Protein AF-A0A7C5Q429-F1 (afdb_monomer_lite)

Foldseek 3Di:
DPDDPVPVVVLLVLLLLLLLLLVVVLLVLLVLLVVQLVLLVPLPLVVLLLCLLQLVLDPLSVVLLVVLVVQQVPPDPDDDPVVLSSDRVSVLVSSVVSLVR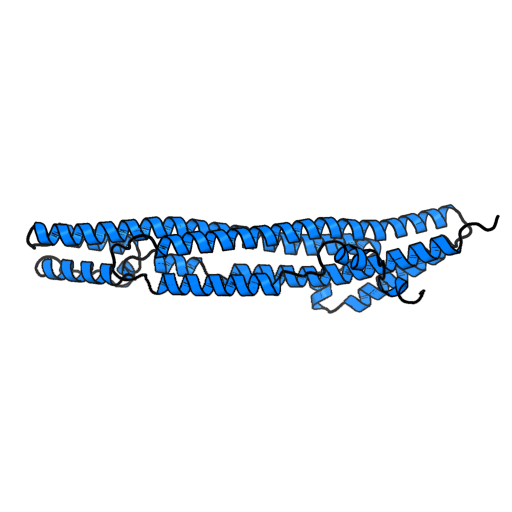GNDDPVVSVVSVVLNVQQNVLSVVLSVLSVVLVVLSVVLSVLSVVLNVVSQVLVCLSLVLLPDHDTPVRCVVVVVSVVSVVSSVVLSVCLSCQCPDPDPVSNVVSVVSSVSSVVSSVVSLVSLVSLVVSLVSVVVSLVSVVVSLVVSVPPPRSDPDDRPSSVVSVVSSVVSVVCSVVSRDDVCSDDVNVVCSNRPPPPVVVVVPD

Secondary structure (DSSP, 8-state):
----HHHHHHHHHHHHHHHHHHHHHHHHHHHHHHHHHHHHHTT-HHHHHHHHH-GGGSHHHHHHHHHHHHHTTTT---PPPHHHHSSHHHHHHHHHHHHHH--S-HHHHHHHHHHHHHHHHHHHHHHHHHHHHHHHHHHHHHHHHHHHHHHHHHHHHHHGGGT--S-HHHHHHTTTHHHHHHHHHHHHHHHHHHHT-SSHHHHHHHHHHHHHHHHHHHHHHHHHHHHHHHHHHHHHHHHHHHHHHHHHHHS--SSSS--HHHHHHHHHHHHHHHHHHHHH--GGGSHHHHHHHHH---GGGGGGG-

Sequence (306 aa):
MAKNENGSEEELVLTVRSYRRGIDLLRLLYEKALSLEYHFASLQLDHRIEQLSNPMNFEDFRKSVSQLESLNKSSVKVKMPELLLENPQSSVFYVMNLAMNAKGAPEQRQQILDSVACLLNYIMNMQSDLDDLYYENKLLYLRTTDLRQRCEKLFADYTAAVDYDKPLSECRASDDWDELDAYISRKAEEIGAGMDAPKAAVREAAYRKLINFAFSVNRLVDYLDFYDEVLNSGRHMYRECELILQHLTKVKTCSASTPEELRRLQYEISEAIERFDRAYETVELKGSRLKDILYGFDSDMVKDKE

pLDDT: mean 83.46, std 13.48, range [33.97, 97.75]

Structure (mmCIF, N/CA/C/O backbone):
data_AF-A0A7C5Q429-F1
#
_entry.id   AF-A0A7C5Q429-F1
#
loop_
_atom_site.group_PDB
_atom_site.id
_atom_site.type_symbol
_atom_site.label_atom_id
_atom_site.label_alt_id
_atom_site.label_comp_id
_atom_site.label_asym_id
_atom_site.label_entity_id
_atom_site.label_seq_id
_atom_site.pdbx_PDB_ins_code
_atom_site.Cartn_x
_atom_site.Cartn_y
_atom_site.Cartn_z
_atom_site.occupancy
_atom_site.B_iso_or_equiv
_atom_site.auth_seq_id
_atom_site.auth_comp_id
_atom_site.auth_asym_id
_atom_site.auth_atom_id
_atom_site.pdbx_PDB_model_num
ATOM 1 N N . MET A 1 1 ? 39.607 13.585 -39.428 1.00 38.62 1 MET A N 1
ATOM 2 C CA . MET A 1 1 ? 38.415 13.689 -38.562 1.00 38.62 1 MET A CA 1
ATOM 3 C C . MET A 1 1 ? 38.035 12.278 -38.139 1.00 38.62 1 MET A C 1
ATOM 5 O O . MET A 1 1 ? 37.216 11.663 -38.796 1.00 38.62 1 MET A O 1
ATOM 9 N N . ALA A 1 2 ? 38.689 11.750 -37.106 1.00 37.06 2 ALA A N 1
ATOM 10 C CA . ALA A 1 2 ? 38.246 10.549 -36.405 1.00 37.06 2 ALA A CA 1
ATOM 11 C C . ALA A 1 2 ? 37.527 11.068 -35.155 1.00 37.06 2 ALA A C 1
ATOM 13 O O . ALA A 1 2 ? 38.174 11.617 -34.264 1.00 37.06 2 ALA A O 1
ATOM 14 N N . LYS A 1 3 ? 36.194 11.088 -35.174 1.00 38.22 3 LYS A N 1
ATOM 15 C CA . LYS A 1 3 ? 35.363 11.619 -34.089 1.00 38.22 3 LYS A CA 1
ATOM 16 C C . LYS A 1 3 ? 34.379 10.528 -33.674 1.00 38.22 3 LYS A C 1
ATOM 18 O O . LYS A 1 3 ? 33.576 10.116 -34.498 1.00 38.22 3 LYS A O 1
ATOM 23 N N . ASN A 1 4 ? 34.412 10.183 -32.390 1.00 44.81 4 ASN A N 1
ATOM 24 C CA . ASN A 1 4 ? 33.269 9.718 -31.598 1.00 44.81 4 ASN A CA 1
ATOM 25 C C . ASN A 1 4 ? 32.633 8.340 -31.871 1.00 44.81 4 ASN A C 1
ATOM 27 O O . ASN A 1 4 ? 31.544 8.127 -31.358 1.00 44.81 4 ASN A O 1
ATOM 31 N N . GLU A 1 5 ? 33.266 7.388 -32.560 1.00 46.94 5 GLU A N 1
ATOM 32 C CA . GLU A 1 5 ? 32.662 6.041 -32.703 1.00 46.94 5 GLU A CA 1
ATOM 33 C C . GLU A 1 5 ? 32.522 5.310 -31.346 1.00 46.94 5 GLU A C 1
ATOM 35 O O . GLU A 1 5 ? 31.455 4.788 -31.043 1.00 46.94 5 GLU A O 1
ATOM 40 N N . ASN A 1 6 ? 33.517 5.405 -30.451 1.00 54.88 6 ASN A N 1
ATOM 41 C CA . ASN A 1 6 ? 33.441 4.771 -29.120 1.00 54.88 6 ASN A CA 1
ATOM 42 C C . ASN A 1 6 ? 32.384 5.375 -28.177 1.00 54.88 6 ASN A C 1
ATOM 44 O O . ASN A 1 6 ? 31.921 4.691 -27.273 1.00 54.88 6 ASN A O 1
ATOM 48 N N . GLY A 1 7 ? 32.030 6.654 -28.341 1.00 64.00 7 GLY A N 1
ATOM 49 C CA . GLY A 1 7 ? 31.158 7.348 -27.384 1.00 64.00 7 GLY A CA 1
ATOM 50 C C . GLY A 1 7 ? 29.676 7.020 -27.567 1.00 64.00 7 GLY A C 1
ATOM 51 O O . GLY A 1 7 ? 28.942 6.927 -26.590 1.00 64.00 7 GLY A O 1
ATOM 52 N N . SER A 1 8 ? 29.236 6.827 -28.813 1.00 73.81 8 SER A N 1
ATOM 53 C CA . SER A 1 8 ? 27.840 6.505 -29.134 1.00 73.81 8 SER A CA 1
ATOM 54 C C . SER A 1 8 ? 27.465 5.066 -28.798 1.00 73.81 8 SER A C 1
ATOM 56 O O . SER A 1 8 ? 26.346 4.814 -28.357 1.00 73.81 8 SER A O 1
ATOM 58 N N . GLU A 1 9 ? 28.390 4.126 -28.996 1.00 81.81 9 GLU A N 1
ATOM 59 C CA . GLU A 1 9 ? 28.171 2.718 -28.659 1.00 81.81 9 GLU A CA 1
ATOM 60 C C . GLU A 1 9 ? 28.099 2.523 -27.137 1.00 81.81 9 GLU A C 1
ATOM 62 O O . GLU A 1 9 ? 27.183 1.872 -26.634 1.00 81.81 9 GLU A O 1
ATOM 67 N N . GLU A 1 10 ? 29.001 3.165 -26.388 1.00 86.12 10 GLU A N 1
ATOM 68 C CA . GLU A 1 10 ? 28.988 3.156 -24.922 1.00 86.12 10 GLU A CA 1
ATOM 69 C C . GLU A 1 10 ? 27.690 3.764 -24.356 1.00 86.12 10 GLU A C 1
ATOM 71 O O . GLU A 1 10 ? 27.060 3.177 -23.474 1.00 86.12 10 GLU A O 1
ATOM 76 N N . GLU A 1 11 ? 27.232 4.892 -24.910 1.00 87.56 11 GLU A N 1
ATOM 77 C CA . GLU A 1 11 ? 25.977 5.545 -24.514 1.00 87.56 11 GLU A CA 1
ATOM 78 C C . GLU A 1 11 ? 24.750 4.648 -24.757 1.00 87.56 11 GLU A C 1
ATOM 80 O O . GLU A 1 11 ? 23.868 4.547 -23.894 1.00 87.56 11 GLU A O 1
ATOM 85 N N . LEU A 1 12 ? 24.705 3.953 -25.900 1.00 90.19 12 LEU A N 1
ATOM 86 C CA . LEU A 1 12 ? 23.645 2.995 -26.214 1.00 90.19 12 LEU A CA 1
ATOM 87 C C . LEU A 1 12 ? 23.627 1.842 -25.206 1.00 90.19 12 LEU A C 1
ATOM 89 O O . LEU A 1 12 ? 22.578 1.539 -24.635 1.00 90.19 12 LEU A O 1
ATOM 93 N N . VAL A 1 13 ? 24.783 1.223 -24.952 1.00 90.75 13 VAL A N 1
ATOM 94 C CA . VAL A 1 13 ? 24.904 0.088 -24.025 1.00 90.75 13 VAL A CA 1
ATOM 95 C C . VAL A 1 13 ? 24.460 0.476 -22.614 1.00 90.75 13 VAL A C 1
ATOM 97 O O . VAL A 1 13 ? 23.676 -0.252 -21.995 1.00 90.75 13 VAL A O 1
ATOM 100 N N . LEU A 1 14 ? 24.916 1.626 -22.108 1.00 89.81 14 LEU A N 1
ATOM 101 C CA . LEU A 1 14 ? 24.545 2.113 -20.778 1.00 89.81 14 LEU A CA 1
ATOM 102 C C . LEU A 1 14 ? 23.047 2.417 -20.682 1.00 89.81 14 LEU A C 1
ATOM 104 O O . LEU A 1 14 ? 22.394 2.005 -19.720 1.00 89.81 14 LEU A O 1
ATOM 108 N N . THR A 1 15 ? 22.474 3.071 -21.693 1.00 90.94 15 THR A N 1
ATOM 109 C CA . THR A 1 15 ? 21.047 3.421 -21.702 1.00 90.94 15 THR A CA 1
ATOM 110 C C . THR A 1 15 ? 20.159 2.178 -21.778 1.00 90.94 15 THR A C 1
ATOM 112 O O . THR A 1 15 ? 19.182 2.073 -21.040 1.00 90.94 15 THR A O 1
ATOM 115 N N . VAL A 1 16 ? 20.505 1.195 -22.615 1.00 93.00 16 VAL A N 1
ATOM 116 C CA . VAL A 1 16 ? 19.754 -0.070 -22.722 1.00 93.00 16 VAL A CA 1
ATOM 117 C C . VAL A 1 16 ? 19.843 -0.872 -21.423 1.00 93.00 16 VAL A C 1
ATOM 119 O O . VAL A 1 16 ? 18.841 -1.424 -20.967 1.00 93.00 16 VAL A O 1
ATOM 122 N N . ARG A 1 17 ? 21.018 -0.908 -20.782 1.00 91.88 17 ARG A N 1
ATOM 123 C CA . ARG A 1 17 ? 21.186 -1.538 -19.464 1.00 91.88 17 ARG A CA 1
ATOM 124 C C . ARG A 1 17 ? 20.296 -0.870 -18.414 1.00 91.88 17 ARG A C 1
ATOM 126 O O . ARG A 1 17 ? 19.583 -1.568 -17.698 1.00 91.88 17 ARG A O 1
ATOM 133 N N . SER A 1 18 ? 20.313 0.459 -18.364 1.00 90.44 18 SER A N 1
ATOM 134 C CA . SER A 1 18 ? 19.479 1.276 -17.473 1.00 90.44 18 SER A CA 1
ATOM 135 C C . SER A 1 18 ? 17.989 0.991 -17.685 1.00 90.44 18 SER A C 1
ATOM 137 O O . SER A 1 18 ? 17.238 0.789 -16.733 1.00 90.44 18 SER A O 1
ATOM 139 N N . TYR A 1 19 ? 17.576 0.889 -18.950 1.00 93.25 19 TYR A N 1
ATOM 140 C CA . TYR A 1 19 ? 16.202 0.585 -19.331 1.00 93.25 19 TYR A CA 1
ATOM 141 C C . TYR A 1 19 ? 15.752 -0.804 -18.845 1.00 93.25 19 TYR A C 1
ATOM 143 O O . TYR A 1 19 ? 14.693 -0.944 -18.235 1.00 93.25 19 TYR A O 1
ATOM 151 N N . ARG A 1 20 ? 16.579 -1.841 -19.041 1.00 94.56 20 ARG A N 1
ATOM 152 C CA . ARG A 1 20 ? 16.305 -3.199 -18.530 1.00 94.56 20 ARG A CA 1
ATOM 153 C C . ARG A 1 20 ? 16.175 -3.230 -17.012 1.00 94.56 20 ARG A C 1
ATOM 155 O O . ARG A 1 20 ? 15.227 -3.802 -16.485 1.00 94.56 20 ARG A O 1
ATOM 162 N N . ARG A 1 21 ? 17.089 -2.555 -16.310 1.00 91.75 21 ARG A N 1
ATOM 163 C CA . ARG A 1 21 ? 17.018 -2.420 -14.849 1.00 91.75 21 ARG A CA 1
ATOM 164 C C . ARG A 1 21 ? 15.746 -1.716 -14.396 1.00 91.75 21 ARG A C 1
ATOM 166 O O . ARG A 1 21 ? 15.193 -2.081 -13.364 1.00 91.75 21 ARG A O 1
ATOM 173 N N . GLY A 1 22 ? 15.250 -0.752 -15.167 1.00 92.81 22 GLY A N 1
ATOM 174 C CA . GLY A 1 22 ? 13.966 -0.126 -14.884 1.00 92.81 22 GLY A CA 1
ATOM 175 C C . GLY A 1 22 ? 12.779 -1.086 -15.006 1.00 92.81 22 GLY A C 1
ATOM 176 O O . GLY A 1 22 ? 11.882 -1.023 -14.170 1.00 92.81 22 GLY A O 1
ATOM 177 N N . ILE A 1 23 ? 12.794 -2.022 -15.962 1.00 94.75 23 ILE A N 1
ATOM 178 C CA . ILE A 1 23 ? 11.784 -3.092 -16.054 1.00 94.75 23 ILE A CA 1
ATOM 179 C C . ILE A 1 23 ? 11.846 -4.023 -14.835 1.00 94.75 23 ILE A C 1
ATOM 181 O O . ILE A 1 23 ? 10.807 -4.285 -14.225 1.00 94.75 23 ILE A O 1
ATOM 185 N N . ASP A 1 24 ? 13.045 -4.462 -14.432 1.00 91.75 24 ASP A N 1
ATOM 186 C CA . ASP A 1 24 ? 13.232 -5.269 -13.214 1.00 91.75 24 ASP A CA 1
ATOM 187 C C . ASP A 1 24 ? 12.654 -4.549 -11.985 1.00 91.75 24 ASP A C 1
ATOM 189 O O . ASP A 1 24 ? 11.984 -5.146 -11.135 1.00 91.75 24 ASP A O 1
ATOM 193 N N . LEU A 1 25 ? 12.889 -3.238 -11.906 1.00 92.06 25 LEU A N 1
ATOM 194 C CA . LEU A 1 25 ? 12.415 -2.409 -10.813 1.00 92.06 25 LEU A CA 1
ATOM 195 C C . LEU A 1 25 ? 10.895 -2.255 -10.819 1.00 92.06 25 LEU A C 1
ATOM 197 O O . LEU A 1 25 ? 10.272 -2.378 -9.769 1.00 92.06 25 LEU A O 1
ATOM 201 N N . LEU A 1 26 ? 10.289 -2.031 -11.986 1.00 94.38 26 LEU A N 1
ATOM 202 C CA . LEU A 1 26 ? 8.835 -1.981 -12.143 1.00 94.38 26 LEU A CA 1
ATOM 203 C C . LEU A 1 26 ? 8.178 -3.289 -11.704 1.00 94.38 26 LEU A C 1
ATOM 205 O O . LEU A 1 26 ? 7.195 -3.255 -10.965 1.00 94.38 26 LEU A O 1
ATOM 209 N N . ARG A 1 27 ? 8.758 -4.434 -12.082 1.00 93.88 27 ARG A N 1
ATOM 210 C CA . ARG A 1 27 ? 8.304 -5.753 -11.627 1.00 93.88 27 ARG A CA 1
ATOM 211 C C . ARG A 1 27 ? 8.331 -5.851 -10.101 1.00 93.88 27 ARG A C 1
ATOM 213 O O . ARG A 1 27 ? 7.326 -6.215 -9.496 1.00 93.88 27 ARG A O 1
ATOM 220 N N . LEU A 1 28 ? 9.452 -5.492 -9.472 1.00 91.94 28 LEU A N 1
ATOM 221 C CA . LEU A 1 28 ? 9.585 -5.510 -8.013 1.00 91.94 28 LEU A CA 1
ATOM 222 C C . LEU A 1 28 ? 8.569 -4.580 -7.334 1.00 91.94 28 LEU A C 1
ATOM 224 O O . LEU A 1 28 ? 7.883 -4.988 -6.398 1.00 91.94 28 LEU A O 1
ATOM 228 N N . LEU A 1 29 ? 8.470 -3.336 -7.803 1.00 93.19 29 LEU A N 1
ATOM 229 C CA . LEU A 1 29 ? 7.576 -2.316 -7.257 1.00 93.19 29 LEU A CA 1
ATOM 230 C C . LEU A 1 29 ? 6.110 -2.728 -7.353 1.00 93.19 29 LEU A C 1
ATOM 232 O O . LEU A 1 29 ? 5.335 -2.440 -6.442 1.00 93.19 29 LEU A O 1
ATOM 236 N N . TYR A 1 30 ? 5.738 -3.428 -8.419 1.00 95.25 30 TYR A N 1
ATOM 237 C CA . TYR A 1 30 ? 4.390 -3.941 -8.590 1.00 95.25 30 TYR A CA 1
ATOM 238 C C . TYR A 1 30 ? 4.041 -5.025 -7.566 1.00 95.25 30 TYR A C 1
ATOM 240 O O . TYR A 1 30 ? 2.984 -4.953 -6.939 1.00 95.25 30 TYR A O 1
ATOM 248 N N . GLU A 1 31 ? 4.947 -5.976 -7.307 1.00 93.62 31 GLU A N 1
ATOM 249 C CA . GLU A 1 31 ? 4.750 -6.966 -6.235 1.00 93.62 31 GLU A CA 1
ATOM 250 C C . GLU A 1 31 ? 4.648 -6.295 -4.860 1.00 93.62 31 GLU A C 1
ATOM 252 O O . GLU A 1 31 ? 3.817 -6.673 -4.031 1.00 93.62 31 GLU A O 1
ATOM 257 N N . LYS A 1 32 ? 5.468 -5.265 -4.612 1.00 92.88 32 LYS A N 1
ATOM 258 C CA . LYS A 1 32 ? 5.394 -4.491 -3.367 1.00 92.88 32 LYS A CA 1
ATOM 259 C C . LYS A 1 32 ? 4.065 -3.752 -3.242 1.00 92.88 32 LYS A C 1
ATOM 261 O O . LYS A 1 32 ? 3.474 -3.789 -2.167 1.00 92.88 32 LYS A O 1
ATOM 266 N N . ALA A 1 33 ? 3.568 -3.143 -4.319 1.00 93.94 33 ALA A N 1
ATOM 267 C CA . ALA A 1 33 ? 2.270 -2.472 -4.332 1.00 93.94 33 ALA A CA 1
ATOM 268 C C . ALA A 1 33 ? 1.116 -3.451 -4.043 1.00 93.94 33 ALA A C 1
ATOM 270 O O . ALA A 1 33 ? 0.269 -3.156 -3.203 1.00 93.94 33 ALA A O 1
ATOM 271 N N . LEU A 1 34 ? 1.125 -4.641 -4.657 1.00 93.62 34 LEU A N 1
ATOM 272 C CA . LEU A 1 34 ? 0.147 -5.703 -4.382 1.00 93.62 34 LEU A CA 1
ATOM 273 C C . LEU A 1 34 ? 0.185 -6.163 -2.918 1.00 93.62 34 LEU A C 1
ATOM 275 O O . LEU A 1 34 ? -0.853 -6.291 -2.269 1.00 93.62 34 LEU A O 1
ATOM 279 N N . SER A 1 35 ? 1.385 -6.393 -2.386 1.00 92.25 35 SER A N 1
ATOM 280 C CA . SER A 1 35 ? 1.563 -6.814 -0.996 1.00 92.25 35 SER A CA 1
ATOM 281 C C . SER A 1 35 ? 1.120 -5.727 -0.010 1.00 92.25 35 SER A C 1
ATOM 283 O O . SER A 1 35 ? 0.475 -6.046 0.986 1.00 92.25 35 SER A O 1
ATOM 285 N N . LEU A 1 36 ? 1.403 -4.450 -0.295 1.00 92.44 36 LEU A N 1
ATOM 286 C CA . LEU A 1 36 ? 0.921 -3.313 0.497 1.00 92.44 36 LEU A CA 1
ATOM 287 C C . LEU A 1 36 ? -0.607 -3.224 0.491 1.00 92.44 36 LEU A C 1
ATOM 289 O O . LEU A 1 36 ? -1.209 -3.016 1.541 1.00 92.44 36 LEU A O 1
ATOM 293 N N . GLU A 1 37 ? -1.244 -3.395 -0.668 1.00 91.62 37 GLU A N 1
ATOM 294 C CA . GLU A 1 37 ? -2.706 -3.403 -0.780 1.00 91.62 37 GLU A CA 1
ATOM 295 C C . GLU A 1 37 ? -3.318 -4.490 0.120 1.00 91.62 37 GLU A C 1
ATOM 297 O O . GLU A 1 37 ? -4.205 -4.202 0.927 1.00 91.62 37 GLU A O 1
ATOM 302 N N . TYR A 1 38 ? -2.775 -5.712 0.067 1.00 91.06 38 TYR A N 1
ATOM 303 C CA . TYR A 1 38 ? -3.199 -6.806 0.945 1.00 91.06 38 TYR A CA 1
ATOM 304 C C . TYR A 1 38 ? -2.946 -6.505 2.429 1.00 91.06 38 TYR A C 1
ATOM 306 O O . TYR A 1 38 ? -3.802 -6.776 3.272 1.00 91.06 38 TYR A O 1
ATOM 314 N N . HIS A 1 39 ? -1.793 -5.914 2.756 1.00 90.81 39 HIS A N 1
ATOM 315 C CA . HIS A 1 39 ? -1.414 -5.560 4.124 1.00 90.81 39 HIS A CA 1
ATOM 316 C C . HIS A 1 39 ? -2.467 -4.677 4.796 1.00 90.81 39 HIS A C 1
ATOM 318 O O . HIS A 1 39 ? -2.984 -5.041 5.851 1.00 90.81 39 HIS A O 1
ATOM 324 N N . PHE A 1 40 ? -2.848 -3.567 4.161 1.00 88.88 40 PHE A N 1
ATOM 325 C CA . PHE A 1 40 ? -3.830 -2.642 4.737 1.00 88.88 40 PHE A CA 1
ATOM 326 C C . PHE A 1 40 ? -5.269 -3.166 4.678 1.00 88.88 40 PHE A C 1
ATOM 328 O O . PHE A 1 40 ? -6.062 -2.885 5.578 1.00 88.88 40 PHE A O 1
ATOM 335 N N . ALA A 1 41 ? -5.604 -3.989 3.680 1.00 87.44 41 ALA A N 1
ATOM 336 C CA . ALA A 1 41 ? -6.891 -4.683 3.647 1.00 87.44 41 ALA A CA 1
ATOM 337 C C . ALA A 1 41 ? -7.043 -5.692 4.804 1.00 87.44 41 ALA A C 1
ATOM 339 O O . ALA A 1 41 ? -8.146 -5.914 5.301 1.00 87.44 41 ALA A O 1
ATOM 340 N N . SER A 1 42 ? -5.938 -6.298 5.252 1.00 85.25 42 SER A N 1
ATOM 341 C CA . SER A 1 42 ? -5.946 -7.355 6.270 1.00 85.25 42 SER A CA 1
ATOM 342 C C . SER A 1 42 ? -6.086 -6.868 7.716 1.00 85.25 42 SER A C 1
ATOM 344 O O . SER A 1 42 ? -6.344 -7.684 8.595 1.00 85.25 42 SER A O 1
ATOM 346 N N . LEU A 1 43 ? -5.964 -5.561 7.976 1.00 80.12 43 LEU A N 1
ATOM 347 C CA . LEU A 1 43 ? -5.997 -4.997 9.332 1.00 80.12 43 LEU A CA 1
ATOM 348 C C . LEU A 1 43 ? -7.355 -5.140 10.051 1.00 80.12 43 LEU A C 1
ATOM 350 O O . LEU A 1 43 ? -7.414 -4.908 11.252 1.00 80.12 43 LEU A O 1
ATOM 354 N N . GLN A 1 44 ? -8.432 -5.531 9.351 1.00 73.62 44 GLN A N 1
ATOM 355 C CA . GLN A 1 44 ? -9.758 -5.868 9.915 1.00 73.62 44 GLN A CA 1
ATOM 356 C C . GLN A 1 44 ? -10.289 -4.894 10.993 1.00 73.62 44 GLN A C 1
ATOM 358 O O . GLN A 1 44 ? -11.022 -5.300 11.900 1.00 73.62 44 GLN A O 1
ATOM 363 N N . LEU A 1 45 ? -9.957 -3.600 10.888 1.00 80.81 45 LEU A N 1
ATOM 364 C CA . LEU A 1 45 ? -10.319 -2.609 11.904 1.00 80.81 45 LEU A CA 1
ATOM 365 C C . LEU A 1 45 ? -11.837 -2.510 12.097 1.00 80.81 45 LEU A C 1
ATOM 367 O O . LEU A 1 45 ? -12.275 -2.443 13.237 1.00 80.81 45 LEU A O 1
ATOM 371 N N . ASP A 1 46 ? -12.640 -2.621 11.031 1.00 77.56 46 ASP A N 1
ATOM 372 C CA . ASP A 1 46 ? -14.114 -2.601 11.099 1.00 77.56 46 ASP A CA 1
ATOM 373 C C . ASP A 1 46 ? -14.667 -3.510 12.213 1.00 77.56 46 ASP A C 1
ATOM 375 O O . ASP A 1 46 ? -15.414 -3.077 13.091 1.00 77.56 46 ASP A O 1
ATOM 379 N N . HIS A 1 47 ? -14.252 -4.780 12.211 1.00 80.62 47 HIS A N 1
ATOM 380 C CA . HIS A 1 47 ? -14.757 -5.775 13.154 1.00 80.62 47 HIS A CA 1
ATOM 381 C C . HIS A 1 47 ? -14.274 -5.512 14.587 1.00 80.62 47 HIS A C 1
ATOM 383 O O . HIS A 1 47 ? -15.005 -5.729 15.555 1.00 80.62 47 HIS A O 1
ATOM 389 N N . ARG A 1 48 ? -13.037 -5.027 14.737 1.00 79.25 48 ARG A N 1
ATOM 390 C CA . ARG A 1 48 ? -12.456 -4.693 16.044 1.00 79.25 48 ARG A CA 1
ATOM 391 C C . ARG A 1 48 ? -13.150 -3.495 16.676 1.00 79.25 48 ARG A C 1
ATOM 393 O O . ARG A 1 48 ? -13.428 -3.514 17.873 1.00 79.25 48 ARG A O 1
ATOM 400 N N . ILE A 1 49 ? -13.468 -2.489 15.874 1.00 81.69 49 ILE A N 1
ATOM 401 C CA . ILE A 1 49 ? -14.160 -1.283 16.324 1.00 81.69 49 ILE A CA 1
ATOM 402 C C . ILE A 1 49 ? -15.583 -1.617 16.741 1.00 81.69 49 ILE A C 1
ATOM 404 O O . ILE A 1 49 ? -16.017 -1.176 17.802 1.00 81.69 49 ILE A O 1
ATOM 408 N N . GLU A 1 50 ? -16.281 -2.465 15.986 1.00 79.31 50 GLU A N 1
ATOM 409 C CA . GLU A 1 50 ? -17.608 -2.951 16.367 1.00 79.31 50 GLU A CA 1
ATOM 410 C C . GLU A 1 50 ? -17.585 -3.663 17.732 1.00 79.31 50 GLU A C 1
ATOM 412 O O . GLU A 1 50 ? -18.404 -3.366 18.607 1.00 79.31 50 GLU A O 1
ATOM 417 N N . GLN A 1 51 ? -16.598 -4.540 17.964 1.00 81.75 51 GLN A N 1
ATOM 418 C CA . GLN A 1 51 ? -16.416 -5.205 19.258 1.00 81.75 51 GLN A CA 1
ATOM 419 C C . GLN A 1 51 ? -16.128 -4.205 20.387 1.00 81.75 51 GLN A C 1
ATOM 421 O O . GLN A 1 51 ? -16.708 -4.301 21.467 1.00 81.75 51 GLN A O 1
ATOM 426 N N . LEU A 1 52 ? -15.257 -3.228 20.157 1.00 83.50 52 LEU A N 1
ATOM 427 C CA . LEU A 1 52 ? -14.880 -2.244 21.174 1.00 83.50 52 LEU A CA 1
ATOM 428 C C . LEU A 1 52 ? -15.990 -1.218 21.454 1.00 83.50 52 LEU A C 1
ATOM 430 O O . LEU A 1 52 ? -16.086 -0.705 22.567 1.00 83.50 52 LEU A O 1
ATOM 434 N N . SER A 1 53 ? -16.872 -0.974 20.487 1.00 82.19 53 SER A N 1
ATOM 435 C CA . SER A 1 53 ? -17.975 -0.016 20.609 1.00 82.19 53 SER A CA 1
ATOM 436 C C . SER A 1 53 ? -19.168 -0.562 21.391 1.00 82.19 53 SER A C 1
ATOM 438 O O . SER A 1 53 ? -20.018 0.216 21.819 1.00 82.19 53 SER A O 1
ATOM 440 N N . ASN A 1 54 ? -19.271 -1.881 21.595 1.00 84.19 54 ASN A N 1
ATOM 441 C CA . ASN A 1 54 ? -20.374 -2.466 22.352 1.00 84.19 54 ASN A CA 1
ATOM 442 C C . ASN A 1 54 ? -20.080 -2.504 23.867 1.00 84.19 54 ASN A C 1
ATOM 444 O O . ASN A 1 54 ? -19.238 -3.293 24.309 1.00 84.19 54 ASN A O 1
ATOM 448 N N . PRO A 1 55 ? -20.841 -1.765 24.704 1.00 84.19 55 PRO A N 1
ATOM 449 C CA . PRO A 1 55 ? -20.694 -1.805 26.157 1.00 84.19 55 PRO A CA 1
ATOM 450 C C . PRO A 1 55 ? -20.839 -3.199 26.770 1.00 84.19 55 PRO A C 1
ATOM 452 O O . PRO A 1 55 ? -20.216 -3.492 27.787 1.00 84.19 55 PRO A O 1
ATOM 455 N N . MET A 1 56 ? -21.612 -4.095 26.153 1.00 83.19 56 MET A N 1
ATOM 456 C CA . MET A 1 56 ? -21.809 -5.458 26.652 1.00 83.19 56 MET A CA 1
ATOM 457 C C . MET A 1 56 ? -20.545 -6.321 26.594 1.00 83.19 56 MET A C 1
ATOM 459 O O . MET A 1 56 ? -20.485 -7.331 27.300 1.00 83.19 56 MET A O 1
ATOM 463 N N . ASN A 1 57 ? -19.514 -5.917 25.847 1.00 83.06 57 ASN A N 1
ATOM 464 C CA . ASN A 1 57 ? -18.220 -6.601 25.837 1.00 83.06 57 ASN A CA 1
ATOM 465 C C . ASN A 1 57 ? -17.385 -6.297 27.094 1.00 83.06 57 ASN A C 1
ATOM 467 O O . ASN A 1 57 ? -16.509 -7.078 27.464 1.00 83.06 57 ASN A O 1
ATOM 471 N N . PHE A 1 58 ? -17.758 -5.273 27.865 1.00 82.38 58 PHE A N 1
ATOM 472 C CA . PHE A 1 58 ? -17.083 -4.883 29.097 1.00 82.38 58 PHE A CA 1
ATOM 473 C C . PHE A 1 58 ? -17.662 -5.629 30.304 1.00 82.38 58 PHE A C 1
ATOM 475 O O . PHE A 1 58 ? -18.856 -5.548 30.603 1.00 82.38 58 PHE A O 1
ATOM 482 N N . GLU A 1 59 ? -16.808 -6.334 31.051 1.00 84.19 59 GLU A N 1
ATOM 483 C CA . GLU A 1 59 ? -17.236 -7.126 32.212 1.00 84.19 59 GLU A CA 1
ATOM 484 C C . GLU A 1 59 ? -17.921 -6.270 33.286 1.00 84.19 59 GLU A C 1
ATOM 486 O O . GLU A 1 59 ? -18.974 -6.644 33.805 1.00 84.19 59 GLU A O 1
ATOM 491 N N . ASP A 1 60 ? -17.364 -5.097 33.579 1.00 82.62 60 ASP A N 1
ATOM 492 C CA . ASP A 1 60 ? -17.919 -4.187 34.582 1.00 82.62 60 ASP A CA 1
ATOM 493 C C . ASP A 1 60 ? -19.269 -3.601 34.146 1.00 82.62 60 ASP A C 1
ATOM 495 O O . ASP A 1 60 ? -20.161 -3.423 34.976 1.00 82.62 60 ASP A O 1
ATOM 499 N N . PHE A 1 61 ? -19.487 -3.418 32.840 1.00 84.69 61 PHE A N 1
ATOM 500 C CA . PHE A 1 61 ? -20.795 -3.029 32.317 1.00 84.69 61 PHE A CA 1
ATOM 501 C C . PHE A 1 61 ? -21.824 -4.152 32.515 1.00 84.69 61 PHE A C 1
ATOM 503 O O . PHE A 1 61 ? -22.904 -3.906 33.054 1.00 84.69 61 PHE A O 1
ATOM 510 N N . ARG A 1 62 ? -21.475 -5.408 32.188 1.00 86.06 62 ARG A N 1
ATOM 511 C CA . ARG A 1 62 ? -22.345 -6.581 32.424 1.00 86.06 62 ARG A CA 1
ATOM 512 C C . ARG A 1 62 ? -22.699 -6.762 33.903 1.00 86.06 62 ARG A C 1
ATOM 514 O O . ARG A 1 62 ? -23.841 -7.104 34.230 1.00 86.06 62 ARG A O 1
ATOM 521 N N . LYS A 1 63 ? -21.747 -6.507 34.809 1.00 87.38 63 LYS A N 1
ATOM 522 C CA . LYS A 1 63 ? -21.990 -6.509 36.262 1.00 87.38 63 LYS A CA 1
ATOM 523 C C . LYS A 1 63 ? -23.005 -5.436 36.656 1.00 87.38 63 LYS A C 1
ATOM 525 O O . LYS A 1 63 ? -23.958 -5.758 37.366 1.00 87.38 63 LYS A O 1
ATOM 530 N N . SER A 1 64 ? -22.853 -4.209 36.158 1.00 85.00 64 SER A N 1
ATOM 531 C CA . SER A 1 64 ? -23.798 -3.111 36.409 1.00 85.00 64 SER A CA 1
ATOM 532 C C . SER A 1 64 ? -25.205 -3.421 35.889 1.00 85.00 64 SER A C 1
ATOM 534 O O . SER A 1 64 ? -26.180 -3.208 36.612 1.00 85.00 64 SER A O 1
ATOM 536 N N . VAL A 1 65 ? -25.330 -4.019 34.697 1.00 85.56 65 VAL A N 1
ATOM 537 C CA . VAL A 1 65 ? -26.625 -4.490 34.164 1.00 85.56 65 VAL A CA 1
ATOM 538 C C . VAL A 1 65 ? -27.254 -5.520 35.106 1.00 85.56 65 VAL A C 1
ATOM 540 O O . VAL A 1 65 ? -28.395 -5.351 35.534 1.00 85.56 65 VAL A O 1
ATOM 543 N N . SER A 1 66 ? -26.490 -6.538 35.511 1.00 86.50 66 SER A N 1
ATOM 544 C CA . SER A 1 66 ? -26.966 -7.614 36.395 1.00 86.50 66 SER A CA 1
ATOM 545 C C . SER A 1 66 ? -27.424 -7.090 37.763 1.00 86.50 66 SER A C 1
ATOM 547 O O . SER A 1 66 ? -28.426 -7.548 38.323 1.00 86.50 66 SER A O 1
ATOM 549 N N . GLN A 1 67 ? -26.713 -6.100 38.311 1.00 86.56 67 GLN A N 1
ATOM 550 C CA . GLN A 1 67 ? -27.101 -5.432 39.553 1.00 86.56 67 GLN A CA 1
ATOM 551 C C . GLN A 1 67 ? -28.424 -4.675 39.389 1.00 86.56 67 GLN A C 1
ATOM 553 O O . GLN A 1 67 ? -29.319 -4.841 40.221 1.00 86.56 67 GLN A O 1
ATOM 558 N N . LEU A 1 68 ? -28.598 -3.914 38.304 1.00 84.88 68 LEU A N 1
ATOM 559 C CA . LEU A 1 68 ? -29.846 -3.197 38.031 1.00 84.88 68 LEU A CA 1
ATOM 560 C C . LEU A 1 68 ? -31.028 -4.143 37.794 1.00 84.88 68 LEU A C 1
ATOM 562 O O . LEU A 1 68 ? -32.109 -3.906 38.335 1.00 84.88 68 LEU A O 1
ATOM 566 N N . GLU A 1 69 ? -30.833 -5.238 37.057 1.00 84.25 69 GLU A N 1
ATOM 567 C CA . GLU A 1 69 ? -31.846 -6.287 36.889 1.00 84.25 69 GLU A CA 1
ATOM 568 C C . GLU A 1 69 ? -32.285 -6.862 38.242 1.00 84.25 69 GLU A C 1
ATOM 570 O O . GLU A 1 69 ? -33.480 -7.046 38.495 1.00 84.25 69 GLU A O 1
ATOM 575 N N . SER A 1 70 ? -31.333 -7.089 39.156 1.00 83.56 70 SER A N 1
ATOM 576 C CA . SER A 1 70 ? -31.628 -7.615 40.491 1.00 83.56 70 SER A CA 1
ATOM 577 C C . SER A 1 70 ? -32.491 -6.666 41.336 1.00 83.56 70 SER A C 1
ATOM 579 O O . SER A 1 70 ? -33.351 -7.129 42.090 1.00 83.56 70 SER A O 1
ATOM 581 N N . LEU A 1 71 ? -32.326 -5.352 41.148 1.00 81.25 71 LEU A N 1
ATOM 582 C CA . LEU A 1 71 ? -33.124 -4.302 41.788 1.00 81.25 71 LEU A CA 1
ATOM 583 C C . LEU A 1 71 ? -34.501 -4.105 41.122 1.00 81.25 71 LEU A C 1
ATOM 585 O O . LEU A 1 71 ? -35.362 -3.420 41.678 1.00 81.25 71 LEU A O 1
ATOM 589 N N . ASN A 1 72 ? -34.728 -4.719 39.955 1.00 74.69 72 ASN A N 1
ATOM 590 C CA . ASN A 1 72 ? -35.942 -4.602 39.139 1.00 74.69 72 ASN A CA 1
ATOM 591 C C . ASN A 1 72 ? -36.822 -5.865 39.128 1.00 74.69 72 ASN A C 1
ATOM 593 O O . ASN A 1 72 ? -37.798 -5.926 38.377 1.00 74.69 72 ASN A O 1
ATOM 597 N N . LYS A 1 73 ? -36.529 -6.863 39.978 1.00 63.72 73 LYS A N 1
ATOM 598 C CA . LYS A 1 73 ? -37.176 -8.197 40.016 1.00 63.72 73 LYS A CA 1
ATOM 599 C C . LYS A 1 73 ? -38.715 -8.219 40.106 1.00 63.72 73 LYS A C 1
ATOM 601 O O . LYS A 1 73 ? -39.305 -9.284 39.967 1.00 63.72 73 LYS A O 1
ATOM 606 N N . SER A 1 74 ? -39.378 -7.082 40.330 1.00 56.72 74 SER A N 1
ATOM 607 C CA . SER A 1 74 ? -40.847 -6.972 40.369 1.00 56.72 74 SER A CA 1
ATOM 608 C C . SER A 1 74 ? -41.477 -6.187 39.204 1.00 56.72 74 SER A C 1
ATOM 610 O O . SER A 1 74 ? -42.701 -6.179 39.102 1.00 56.72 74 SER A O 1
ATOM 612 N N . SER A 1 75 ? -40.692 -5.539 38.333 1.00 54.28 75 SER A N 1
ATOM 613 C CA . SER A 1 75 ? -41.175 -4.583 37.311 1.00 54.28 75 SER A CA 1
ATOM 614 C C . SER A 1 75 ? -40.884 -4.989 35.861 1.00 54.28 75 SER A C 1
ATOM 616 O O . SER A 1 75 ? -41.661 -4.630 34.980 1.00 54.28 75 SER A O 1
ATOM 618 N N . VAL A 1 76 ? -39.827 -5.759 35.585 1.00 56.56 76 VAL A N 1
ATOM 619 C CA . VAL A 1 76 ? -39.413 -6.079 34.204 1.00 56.56 76 VAL A CA 1
ATOM 620 C C . VAL A 1 76 ? -39.756 -7.534 33.867 1.00 56.56 76 VAL A C 1
ATOM 622 O O . VAL A 1 76 ? -39.045 -8.458 34.249 1.00 56.56 76 VAL A O 1
ATOM 625 N N . LYS A 1 77 ? -40.877 -7.752 33.163 1.00 58.50 77 LYS A N 1
ATOM 626 C CA . LYS A 1 77 ? -41.301 -9.086 32.677 1.00 58.50 77 LYS A CA 1
ATOM 627 C C . LYS A 1 77 ? -40.671 -9.484 31.336 1.00 58.50 77 LYS A C 1
ATOM 629 O O . LYS A 1 77 ? -40.789 -10.638 30.940 1.00 58.50 77 LYS A O 1
ATOM 634 N N . VAL A 1 78 ? -40.021 -8.548 30.643 1.00 64.62 78 VAL A N 1
ATOM 635 C CA . VAL A 1 78 ? -39.422 -8.758 29.319 1.00 64.62 78 VAL A CA 1
ATOM 636 C C . VAL A 1 78 ? -37.915 -8.581 29.441 1.00 64.62 78 VAL A C 1
ATOM 638 O O . VAL A 1 78 ? -37.441 -7.475 29.687 1.00 64.62 78 VAL A O 1
ATOM 641 N N . LYS A 1 79 ? -37.165 -9.677 29.309 1.00 70.12 79 LYS A N 1
ATOM 642 C CA . LYS A 1 79 ? -35.709 -9.608 29.147 1.00 70.12 79 LYS A CA 1
ATOM 643 C C . LYS A 1 79 ? -35.398 -9.121 27.735 1.00 70.12 79 LYS A C 1
ATOM 645 O O . LYS A 1 79 ? -36.087 -9.521 26.796 1.00 70.12 79 LYS A O 1
ATOM 650 N N . MET A 1 80 ? -34.382 -8.275 27.594 1.00 75.81 80 MET A N 1
ATOM 651 C CA . MET A 1 80 ? -33.912 -7.864 26.275 1.00 75.81 80 MET A CA 1
ATOM 652 C C . MET A 1 80 ? -33.360 -9.107 25.549 1.00 75.81 80 MET A C 1
ATOM 654 O O . MET A 1 80 ? -32.568 -9.836 26.149 1.00 75.81 80 MET A O 1
ATOM 658 N N . PRO A 1 81 ? -33.778 -9.395 24.304 1.00 82.38 81 PRO A N 1
ATOM 659 C CA . PRO A 1 81 ? -33.149 -10.435 23.494 1.00 82.38 81 PRO A CA 1
ATOM 660 C C . PRO A 1 81 ? -31.648 -10.171 23.326 1.00 82.38 81 PRO A C 1
ATOM 662 O O . PRO A 1 81 ? -31.258 -9.016 23.155 1.00 82.38 81 PRO A O 1
ATOM 665 N N . GLU A 1 82 ? -30.827 -11.225 23.310 1.00 79.94 82 GLU A N 1
ATOM 666 C CA . GLU A 1 82 ? -29.362 -11.117 23.155 1.00 79.94 82 GLU A CA 1
ATOM 667 C C . GLU A 1 82 ? -28.967 -10.313 21.911 1.00 79.94 82 GLU A C 1
ATOM 669 O O . GLU A 1 82 ? -28.153 -9.403 22.012 1.00 79.94 82 GLU A O 1
ATOM 674 N N . LEU A 1 83 ? -29.654 -10.526 20.784 1.00 81.12 83 LEU A N 1
ATOM 675 C CA . LEU A 1 83 ? -29.424 -9.776 19.543 1.00 81.12 83 LEU A CA 1
ATOM 676 C C . LEU A 1 83 ? -29.563 -8.250 19.709 1.00 81.12 83 LEU A C 1
ATOM 678 O O . LEU A 1 83 ? -28.866 -7.480 19.059 1.00 81.12 83 LEU A O 1
ATOM 682 N N . LEU A 1 84 ? -30.470 -7.785 20.574 1.00 81.38 84 LEU A N 1
ATOM 683 C CA . LEU A 1 84 ? -30.623 -6.352 20.841 1.00 81.38 84 LEU A CA 1
ATOM 684 C C . LEU A 1 84 ? -29.597 -5.850 21.863 1.00 81.38 84 LEU A C 1
ATOM 686 O O . LEU A 1 84 ? -29.312 -4.662 21.892 1.00 81.38 84 LEU A O 1
ATOM 690 N N . LEU A 1 85 ? -29.020 -6.724 22.687 1.00 79.19 85 LEU A N 1
ATOM 691 C CA . LEU A 1 85 ? -27.906 -6.369 23.571 1.00 79.19 85 LEU A CA 1
ATOM 692 C C . LEU A 1 85 ? -26.573 -6.286 22.812 1.00 79.19 85 LEU A C 1
ATOM 694 O O . LEU A 1 85 ? -25.675 -5.562 23.236 1.00 79.19 85 LEU A O 1
ATOM 698 N N . GLU A 1 86 ? -26.453 -6.971 21.675 1.00 78.94 86 GLU A N 1
ATOM 699 C CA . GLU A 1 86 ? -25.301 -6.856 20.774 1.00 78.94 86 GLU A CA 1
ATOM 700 C C . GLU A 1 86 ? -25.212 -5.480 20.092 1.00 78.94 86 GLU A C 1
ATOM 702 O O . GLU A 1 86 ? -24.136 -5.060 19.677 1.00 78.94 86 GLU A O 1
ATOM 707 N N . ASN A 1 87 ? -26.317 -4.733 20.027 1.00 82.62 87 ASN A N 1
ATOM 708 C CA . ASN A 1 87 ? -26.322 -3.381 19.490 1.00 82.62 87 ASN A CA 1
ATOM 709 C C . ASN A 1 87 ? -25.956 -2.346 20.583 1.00 82.62 87 ASN A C 1
ATOM 711 O O . ASN A 1 87 ? -26.671 -2.251 21.588 1.00 82.62 87 ASN A O 1
ATOM 715 N N . PRO A 1 88 ? -24.916 -1.508 20.384 1.00 81.06 88 PRO A N 1
ATOM 716 C CA . PRO A 1 88 ? -24.469 -0.535 21.386 1.00 81.06 88 PRO A CA 1
ATOM 717 C C . PRO A 1 88 ? -25.566 0.430 21.855 1.00 81.06 88 PRO A C 1
ATOM 719 O O . PRO A 1 88 ? -25.724 0.675 23.047 1.00 81.06 88 PRO A O 1
ATOM 722 N N . GLN A 1 89 ? -26.378 0.956 20.934 1.00 80.94 89 GLN A N 1
ATOM 723 C CA . GLN A 1 89 ? -27.430 1.926 21.269 1.00 80.94 89 GLN A CA 1
ATOM 724 C C . GLN A 1 89 ? -28.551 1.275 22.089 1.00 80.94 89 GLN A C 1
ATOM 726 O O . GLN A 1 89 ? -29.047 1.838 23.068 1.00 80.94 89 GLN A O 1
ATOM 731 N N . SER A 1 90 ? -28.931 0.062 21.699 1.00 84.56 90 SER A N 1
ATOM 732 C CA . SER A 1 90 ? -29.976 -0.718 22.354 1.00 84.56 90 SER A CA 1
ATOM 733 C C . SER A 1 90 ? -29.558 -1.172 23.756 1.00 84.56 90 SER A C 1
ATOM 735 O O . SER A 1 90 ? -30.375 -1.108 24.678 1.00 84.56 90 SER A O 1
ATOM 737 N N . SER A 1 91 ? -28.293 -1.559 23.957 1.00 82.25 91 SER A N 1
ATOM 738 C CA . SER A 1 91 ? -27.775 -1.922 25.282 1.00 82.25 91 SER A CA 1
ATOM 739 C C . SER A 1 91 ? -27.705 -0.718 26.229 1.00 82.25 91 SER A C 1
ATOM 741 O O . SER A 1 91 ? -28.133 -0.831 27.381 1.00 82.25 91 SER A O 1
ATOM 743 N N . VAL A 1 92 ? -27.297 0.465 25.748 1.00 82.38 92 VAL A N 1
ATOM 744 C CA . VAL A 1 92 ? -27.372 1.715 26.533 1.00 82.38 92 VAL A CA 1
ATOM 745 C C . VAL A 1 92 ? -28.812 2.036 26.934 1.00 82.38 92 VAL A C 1
ATOM 747 O O . VAL A 1 92 ? -29.084 2.304 28.109 1.00 82.38 92 VAL A O 1
ATOM 750 N N . PHE A 1 93 ? -29.748 1.982 25.981 1.00 83.00 93 PHE A N 1
ATOM 751 C CA . PHE A 1 93 ? -31.161 2.256 26.243 1.00 83.00 93 PHE A CA 1
ATOM 752 C C . PHE A 1 93 ? -31.741 1.296 27.289 1.00 83.00 93 PHE A C 1
ATOM 754 O O . PHE A 1 93 ? -32.444 1.723 28.210 1.00 83.00 93 PHE A O 1
ATOM 761 N N . TYR A 1 94 ? -31.409 0.008 27.181 1.00 83.69 94 TYR A N 1
ATOM 762 C CA . TYR A 1 94 ? -31.829 -1.010 28.137 1.00 83.69 94 TYR A CA 1
ATOM 763 C C . TYR A 1 94 ? -31.344 -0.692 29.556 1.00 83.69 94 TYR A C 1
ATOM 765 O O . TYR A 1 94 ? -32.139 -0.695 30.498 1.00 83.69 94 TYR A O 1
ATOM 773 N N . VAL A 1 95 ? -30.069 -0.331 29.713 1.00 81.69 95 VAL A N 1
ATOM 774 C CA . VAL A 1 95 ? -29.492 0.015 31.019 1.00 81.69 95 VAL A CA 1
ATOM 775 C C . VAL A 1 95 ? -30.110 1.284 31.603 1.00 81.69 95 VAL A C 1
ATOM 777 O O . VAL A 1 95 ? -30.449 1.301 32.789 1.00 81.69 95 VAL A O 1
ATOM 780 N N . MET A 1 96 ? -30.338 2.322 30.791 1.00 79.94 96 MET A N 1
ATOM 781 C CA . MET A 1 96 ? -31.059 3.518 31.242 1.00 79.94 96 MET A CA 1
ATOM 782 C C . MET A 1 96 ? -32.471 3.174 31.731 1.00 79.94 96 MET A C 1
ATOM 784 O O . MET A 1 96 ? -32.884 3.635 32.799 1.00 79.94 96 MET A O 1
ATOM 788 N N . ASN A 1 97 ? -33.201 2.329 30.996 1.00 82.56 97 ASN A N 1
ATOM 789 C CA . ASN A 1 97 ? -34.536 1.890 31.392 1.00 82.56 97 ASN A CA 1
ATOM 790 C C . ASN A 1 97 ? -34.512 1.103 32.712 1.00 82.56 97 ASN A C 1
ATOM 792 O O . ASN A 1 97 ? -35.328 1.361 33.605 1.00 82.56 97 ASN A O 1
ATOM 796 N N . LEU A 1 98 ? -33.554 0.185 32.866 1.00 82.62 98 LEU A N 1
ATOM 797 C CA . LEU A 1 98 ? -33.373 -0.563 34.103 1.00 82.62 98 LEU A CA 1
ATOM 798 C C . LEU A 1 98 ? -33.095 0.378 35.282 1.00 82.62 98 LEU A C 1
ATOM 800 O O . LEU A 1 98 ? -33.736 0.253 36.326 1.00 82.62 98 LEU A O 1
ATOM 804 N N . ALA A 1 99 ? -32.199 1.349 35.109 1.00 78.81 99 ALA A N 1
ATOM 805 C CA . ALA A 1 99 ? -31.832 2.281 36.164 1.00 78.81 99 ALA A CA 1
ATOM 806 C C . ALA A 1 99 ? -32.979 3.215 36.580 1.00 78.81 99 ALA A C 1
ATOM 808 O O . ALA A 1 99 ? -33.147 3.480 37.771 1.00 78.81 99 ALA A O 1
ATOM 809 N N . MET A 1 100 ? -33.811 3.673 35.636 1.00 78.31 100 MET A N 1
ATOM 810 C CA . MET A 1 100 ? -34.985 4.499 35.948 1.00 78.31 100 MET A CA 1
ATOM 811 C C . MET A 1 100 ? -36.015 3.752 36.804 1.00 78.31 100 MET A C 1
ATOM 813 O O . MET A 1 100 ? -36.596 4.352 37.712 1.00 78.31 100 MET A O 1
ATOM 817 N N . ASN A 1 101 ? -36.196 2.453 36.548 1.00 78.69 101 ASN A N 1
ATOM 818 C CA . ASN A 1 101 ? -37.200 1.611 37.204 1.00 78.69 101 ASN A CA 1
ATOM 819 C C . ASN A 1 101 ? -36.693 0.865 38.455 1.00 78.69 101 ASN A C 1
ATOM 821 O O . ASN A 1 101 ? -37.496 0.275 39.180 1.00 78.69 101 ASN A O 1
ATOM 825 N N . ALA A 1 102 ? -35.384 0.886 38.727 1.00 78.56 102 ALA A N 1
ATOM 826 C CA . ALA A 1 102 ? -34.781 0.191 39.862 1.00 78.56 102 ALA A CA 1
ATOM 827 C C . ALA A 1 102 ? -35.348 0.681 41.210 1.00 78.56 102 ALA A C 1
ATOM 829 O O . ALA A 1 102 ? -35.385 1.883 41.481 1.00 78.56 102 ALA A O 1
ATOM 830 N N . LYS A 1 103 ? -35.738 -0.264 42.081 1.00 78.94 103 LYS A N 1
ATOM 831 C CA . LYS A 1 103 ? -36.377 -0.001 43.390 1.00 78.94 103 LYS A CA 1
ATOM 832 C C . LYS A 1 103 ? -35.397 0.040 44.579 1.00 78.94 103 LYS A C 1
ATOM 834 O O . LYS A 1 103 ? -35.826 -0.073 45.724 1.00 78.94 103 LYS A O 1
ATOM 839 N N . GLY A 1 104 ? -34.092 0.131 44.313 1.00 75.06 104 GLY A N 1
ATOM 840 C CA . GLY A 1 104 ? -33.038 0.165 45.337 1.00 75.06 104 GLY A CA 1
ATOM 841 C C . GLY A 1 104 ? -32.949 1.493 46.099 1.00 75.06 104 GLY A C 1
ATOM 842 O O . GLY A 1 104 ? -33.624 2.463 45.757 1.00 75.06 104 GLY A O 1
ATOM 843 N N . ALA A 1 105 ? -32.088 1.542 47.123 1.00 79.38 105 ALA A N 1
ATOM 844 C CA . ALA A 1 105 ? -31.804 2.780 47.851 1.00 79.38 105 ALA A CA 1
ATOM 845 C C . ALA A 1 105 ? -31.233 3.857 46.899 1.00 79.38 105 ALA A C 1
ATOM 847 O O . ALA A 1 105 ? -30.439 3.510 46.017 1.00 79.38 105 ALA A O 1
ATOM 848 N N . PRO A 1 106 ? -31.581 5.149 47.072 1.00 80.69 106 PRO A N 1
ATOM 849 C CA . PRO A 1 106 ? -31.143 6.219 46.170 1.00 80.69 106 PRO A CA 1
ATOM 850 C C . PRO A 1 106 ? -29.622 6.275 45.979 1.00 80.69 106 PRO A C 1
ATOM 852 O O . PRO A 1 106 ? -29.151 6.397 44.854 1.00 80.69 106 PRO A O 1
ATOM 855 N N . GLU A 1 107 ? -28.859 6.104 47.061 1.00 83.38 107 GLU A N 1
ATOM 856 C CA . GLU A 1 107 ? -27.390 6.116 47.040 1.00 83.38 107 GLU A CA 1
ATOM 857 C C . GLU A 1 107 ? -26.808 4.953 46.226 1.00 83.38 107 GLU A C 1
ATOM 859 O O . GLU A 1 107 ? -25.918 5.149 45.404 1.00 83.38 107 GLU A O 1
ATOM 864 N N . GLN A 1 108 ? -27.356 3.746 46.392 1.00 82.06 108 GLN A N 1
ATOM 865 C CA . GLN A 1 108 ? -26.923 2.562 45.646 1.00 82.06 108 GLN A CA 1
ATOM 866 C C . GLN A 1 108 ? -27.233 2.699 44.150 1.00 82.06 108 GLN A C 1
ATOM 868 O O . GLN A 1 108 ? -26.418 2.342 43.302 1.00 82.06 108 GLN A O 1
ATOM 873 N N . ARG A 1 109 ? -28.410 3.243 43.814 1.00 79.38 109 ARG A N 1
ATOM 874 C CA . ARG A 1 109 ? -28.798 3.515 42.425 1.00 79.38 109 ARG A CA 1
ATOM 875 C C . ARG A 1 109 ? -27.881 4.558 41.788 1.00 79.38 109 ARG A C 1
ATOM 877 O O . ARG A 1 109 ? -27.496 4.379 40.635 1.00 79.38 109 ARG A O 1
ATOM 884 N N . GLN A 1 110 ? -27.529 5.612 42.524 1.00 83.44 110 GLN A N 1
ATOM 885 C CA . GLN A 1 110 ? -26.629 6.650 42.031 1.00 83.44 110 GLN A CA 1
ATOM 886 C C . GLN A 1 110 ? -25.228 6.093 41.759 1.00 83.44 110 GLN A C 1
ATOM 888 O O . GLN A 1 110 ? -24.698 6.323 40.682 1.00 83.44 110 GLN A O 1
ATOM 893 N N . GLN A 1 111 ? -24.677 5.270 42.657 1.00 84.62 111 GLN A N 1
ATOM 894 C CA . GLN A 1 111 ? -23.366 4.639 42.449 1.00 84.62 111 GLN A CA 1
ATOM 895 C C . GLN A 1 111 ? -23.311 3.771 41.182 1.00 84.62 111 GLN A C 1
ATOM 897 O O . GLN A 1 111 ? -22.334 3.826 40.434 1.00 84.62 111 GLN A O 1
ATOM 902 N N . ILE A 1 112 ? -24.361 2.984 40.915 1.00 81.44 112 ILE A N 1
ATOM 903 C CA . ILE A 1 112 ? -24.427 2.161 39.699 1.00 81.44 112 ILE A CA 1
ATOM 904 C C . ILE A 1 112 ? -24.546 3.051 38.453 1.00 81.44 112 ILE A C 1
ATOM 906 O O . ILE A 1 112 ? -23.882 2.795 37.451 1.00 81.44 112 ILE A O 1
ATOM 910 N N . LEU A 1 113 ? -25.357 4.112 38.516 1.00 82.31 113 LEU A N 1
ATOM 911 C CA . LEU A 1 113 ? -25.495 5.081 37.427 1.00 82.31 113 LEU A CA 1
ATOM 912 C C . LEU A 1 113 ? -24.185 5.813 37.126 1.00 82.31 113 LEU A C 1
ATOM 914 O O . LEU A 1 113 ? -23.843 5.953 35.956 1.00 82.31 113 LEU A O 1
ATOM 918 N N . ASP A 1 114 ? -23.441 6.223 38.151 1.00 85.12 114 ASP A N 1
ATOM 919 C CA . ASP A 1 114 ? -22.145 6.884 37.995 1.00 85.12 114 ASP A CA 1
ATOM 920 C C . ASP A 1 114 ? -21.123 5.934 37.349 1.00 85.12 114 ASP A C 1
ATOM 922 O O . ASP A 1 114 ? -20.385 6.332 36.446 1.00 85.12 114 ASP A O 1
ATOM 926 N N . SER A 1 115 ? -21.124 4.654 37.743 1.00 82.31 115 SER A N 1
ATOM 927 C CA . SER A 1 115 ? -20.284 3.620 37.125 1.00 82.31 115 SER A CA 1
ATOM 928 C C . SER A 1 115 ? -20.630 3.403 35.647 1.00 82.31 115 SER A C 1
ATOM 930 O O . SER A 1 115 ? -19.738 3.420 34.795 1.00 82.31 115 SER A O 1
ATOM 932 N N . VAL A 1 116 ? -21.920 3.261 35.323 1.00 82.75 116 VAL A N 1
ATOM 933 C CA . VAL A 1 116 ? -22.400 3.119 33.940 1.00 82.75 116 VAL A CA 1
ATOM 934 C C . VAL A 1 116 ? -22.051 4.355 33.114 1.00 82.75 116 VAL A C 1
ATOM 936 O O . VAL A 1 116 ? -21.515 4.214 32.019 1.00 82.75 116 VAL A O 1
ATOM 939 N N . ALA A 1 117 ? -22.316 5.559 33.624 1.00 83.94 117 ALA A N 1
ATOM 940 C CA . ALA A 1 117 ? -22.034 6.809 32.924 1.00 83.94 117 ALA A CA 1
ATOM 941 C C . ALA A 1 117 ? -20.537 6.967 32.628 1.00 83.94 117 ALA A C 1
ATOM 943 O O . ALA A 1 117 ? -20.164 7.349 31.521 1.00 83.94 117 ALA A O 1
ATOM 944 N N . CYS A 1 118 ? -19.682 6.612 33.589 1.00 83.94 118 CYS A N 1
ATOM 945 C CA . CYS A 1 118 ? -18.238 6.620 33.406 1.00 83.94 118 CYS A CA 1
ATOM 946 C C . CYS A 1 118 ? -17.813 5.650 32.286 1.00 83.94 118 CYS A C 1
ATOM 948 O O . CYS A 1 118 ? -17.097 6.050 31.367 1.00 83.94 118 CYS A O 1
ATOM 950 N N . LEU A 1 119 ? -18.289 4.396 32.318 1.00 81.94 119 LEU A N 1
ATOM 951 C CA . LEU A 1 119 ? -17.974 3.393 31.291 1.00 81.94 119 LEU A CA 1
ATOM 952 C C . LEU A 1 119 ? -18.470 3.806 29.903 1.00 81.94 119 LEU A C 1
ATOM 954 O O . LEU A 1 119 ? -17.729 3.677 28.935 1.00 81.94 119 LEU A O 1
ATOM 958 N N . LEU A 1 120 ? -19.688 4.338 29.799 1.00 82.06 120 LEU A N 1
ATOM 959 C CA . LEU A 1 120 ? -20.231 4.816 28.528 1.00 82.06 120 LEU A CA 1
ATOM 960 C C . LEU A 1 120 ? -19.423 5.985 27.966 1.00 82.06 120 LEU A C 1
ATOM 962 O O . LEU A 1 120 ? -19.117 5.987 26.780 1.00 82.06 120 LEU A O 1
ATOM 966 N N . ASN A 1 121 ? -19.019 6.936 28.811 1.00 83.19 121 ASN A N 1
ATOM 967 C CA . ASN A 1 121 ? -18.146 8.028 28.391 1.00 83.19 121 ASN A CA 1
ATOM 968 C C . ASN A 1 121 ? -16.790 7.506 27.884 1.00 83.19 121 ASN A C 1
ATOM 970 O O . ASN A 1 121 ? -16.287 7.985 26.873 1.00 83.19 121 ASN A O 1
ATOM 974 N N . TYR A 1 122 ? -16.213 6.499 28.548 1.00 83.25 122 TYR A N 1
ATOM 975 C CA . TYR A 1 122 ? -14.992 5.844 28.073 1.00 83.25 122 TYR A CA 1
ATOM 976 C C . TYR A 1 122 ? -15.190 5.175 26.706 1.00 83.25 122 TYR A C 1
ATOM 978 O O . TYR A 1 122 ? -14.397 5.412 25.801 1.00 83.25 122 TYR A O 1
ATOM 986 N N . ILE A 1 123 ? -16.261 4.392 26.538 1.00 83.12 123 ILE A N 1
ATOM 987 C CA . ILE A 1 123 ? -16.567 3.690 25.282 1.00 83.12 123 ILE A CA 1
ATOM 988 C C . ILE A 1 123 ? -16.797 4.680 24.140 1.00 83.12 123 ILE A C 1
ATOM 990 O O . ILE A 1 123 ? -16.278 4.467 23.054 1.00 83.12 123 ILE A O 1
ATOM 994 N N . MET A 1 124 ? -17.520 5.777 24.382 1.00 82.06 124 MET A N 1
ATOM 995 C CA . MET A 1 124 ? -17.771 6.801 23.364 1.00 82.06 124 MET A CA 1
ATOM 996 C C . MET A 1 124 ? -16.491 7.515 22.920 1.00 82.06 124 MET A C 1
ATOM 998 O O . MET A 1 124 ? -16.291 7.705 21.725 1.00 82.06 124 MET A O 1
ATOM 1002 N N . ASN A 1 125 ? -15.620 7.892 23.862 1.00 82.69 125 ASN A N 1
ATOM 1003 C CA . ASN A 1 125 ? -14.340 8.519 23.517 1.00 82.69 125 ASN A CA 1
ATOM 1004 C C . ASN A 1 125 ? -13.444 7.539 22.754 1.00 82.69 125 ASN A C 1
ATOM 1006 O O . ASN A 1 125 ? -12.887 7.890 21.722 1.00 82.69 125 ASN A O 1
ATOM 1010 N N . MET A 1 126 ? -13.385 6.286 23.213 1.00 85.31 126 MET A N 1
ATOM 1011 C CA . MET A 1 126 ? -12.649 5.233 22.525 1.00 85.31 126 MET A CA 1
ATOM 1012 C C . MET A 1 126 ? -13.186 4.988 21.114 1.00 85.31 126 MET A C 1
ATOM 1014 O O . MET A 1 126 ? -12.397 4.834 20.194 1.00 85.31 126 MET A O 1
ATOM 1018 N N . GLN A 1 127 ? -14.506 4.959 20.930 1.00 84.19 127 GLN A N 1
ATOM 1019 C CA . GLN A 1 127 ? -15.112 4.791 19.614 1.00 84.19 127 GLN A CA 1
ATOM 1020 C C . GLN A 1 127 ? -14.711 5.926 18.668 1.00 84.19 127 GLN A C 1
ATOM 1022 O O . GLN 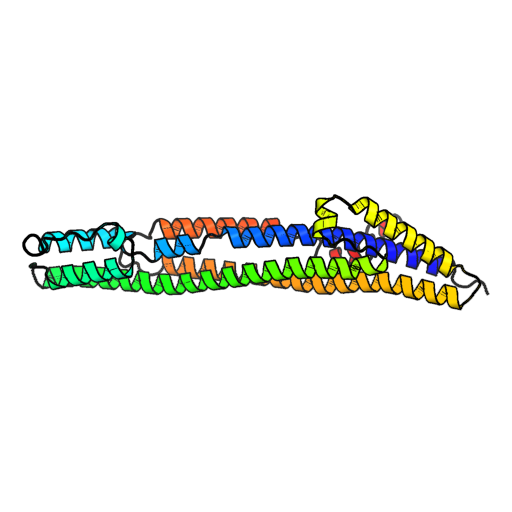A 1 127 ? -14.355 5.644 17.533 1.00 84.19 127 GLN A O 1
ATOM 1027 N N . SER A 1 128 ? -14.708 7.177 19.138 1.00 86.81 128 SER A N 1
ATOM 1028 C CA . SER A 1 128 ? -14.248 8.310 18.327 1.00 86.81 128 SER A CA 1
ATOM 1029 C C . SER A 1 128 ? -12.797 8.129 17.874 1.00 86.81 128 SER A C 1
ATOM 1031 O O . SER A 1 128 ? -12.518 8.241 16.686 1.00 86.81 128 SER A O 1
ATOM 1033 N N . ASP A 1 129 ? -11.893 7.797 18.801 1.00 87.62 129 ASP A N 1
ATOM 1034 C CA . ASP A 1 129 ? -10.474 7.592 18.483 1.00 87.62 129 ASP A CA 1
ATOM 1035 C C . ASP A 1 129 ? -10.272 6.414 17.510 1.00 87.62 129 ASP A C 1
ATOM 1037 O O . ASP A 1 129 ? -9.407 6.432 16.637 1.00 87.62 129 ASP A O 1
ATOM 1041 N N . LEU A 1 130 ? -11.072 5.359 17.664 1.00 86.31 130 LEU A N 1
ATOM 1042 C CA . LEU A 1 130 ? -11.034 4.177 16.813 1.00 86.31 130 LEU A CA 1
ATOM 1043 C C . LEU A 1 130 ? -11.606 4.434 15.411 1.00 86.31 130 LEU A C 1
ATOM 1045 O O . LEU A 1 130 ? -11.072 3.902 14.436 1.00 86.31 130 LEU A O 1
ATOM 1049 N N . ASP A 1 131 ? -12.664 5.238 15.299 1.00 87.19 131 ASP A N 1
ATOM 1050 C CA . ASP A 1 131 ? -13.243 5.650 14.019 1.00 87.19 131 ASP A CA 1
ATOM 1051 C C . ASP A 1 131 ? -12.220 6.451 13.195 1.00 87.19 131 ASP A C 1
ATOM 1053 O O . ASP A 1 131 ? -12.102 6.235 11.986 1.00 87.19 131 ASP A O 1
ATOM 1057 N N . ASP A 1 132 ? -11.420 7.309 13.836 1.00 87.62 132 ASP A N 1
ATOM 1058 C CA . ASP A 1 132 ? -10.330 8.028 13.166 1.00 87.62 132 ASP A CA 1
ATOM 1059 C C . ASP A 1 132 ? -9.315 7.043 12.553 1.00 87.62 132 ASP A C 1
ATOM 1061 O O . ASP A 1 132 ? -9.034 7.103 11.350 1.00 87.62 132 ASP A O 1
ATOM 1065 N N . LEU A 1 133 ? -8.869 6.041 13.325 1.00 86.94 133 LEU A N 1
ATOM 1066 C CA . LEU A 1 133 ? -7.966 4.989 12.830 1.00 86.94 133 LEU A CA 1
ATOM 1067 C C . LEU A 1 133 ? -8.558 4.199 11.658 1.00 86.94 133 LEU A C 1
ATOM 1069 O O . LEU A 1 133 ? -7.850 3.824 10.717 1.00 86.94 133 LEU A O 1
ATOM 1073 N N . TYR A 1 134 ? -9.862 3.933 11.700 1.00 88.56 134 TYR A N 1
ATOM 1074 C CA . TYR A 1 134 ? -10.554 3.252 10.616 1.00 88.56 134 TYR A CA 1
ATOM 1075 C C . TYR A 1 134 ? -10.484 4.027 9.303 1.00 88.56 134 TYR A C 1
ATOM 1077 O O . TYR A 1 134 ? -10.108 3.468 8.262 1.00 88.56 134 TYR A O 1
ATOM 1085 N N . TYR A 1 135 ? -10.860 5.305 9.337 1.00 89.25 135 TYR A N 1
ATOM 1086 C CA . TYR A 1 135 ? -10.892 6.125 8.134 1.00 89.25 135 TYR A CA 1
ATOM 1087 C C . TYR A 1 135 ? -9.489 6.350 7.575 1.00 89.25 135 TYR A C 1
ATOM 1089 O O . TYR A 1 135 ? -9.313 6.282 6.356 1.00 89.25 135 TYR A O 1
ATOM 1097 N N . GLU A 1 136 ? -8.484 6.526 8.430 1.00 88.75 136 GLU A N 1
ATOM 1098 C CA . GLU A 1 136 ? -7.089 6.630 8.003 1.00 88.75 136 GLU A CA 1
ATOM 1099 C C . GLU A 1 136 ? -6.588 5.358 7.313 1.00 88.75 136 GLU A C 1
ATOM 1101 O O . GLU A 1 136 ? -6.038 5.433 6.209 1.00 88.75 136 GLU A O 1
ATOM 1106 N N . ASN A 1 137 ? -6.847 4.180 7.891 1.00 89.75 137 ASN A N 1
ATOM 1107 C CA . ASN A 1 137 ? -6.494 2.908 7.258 1.00 89.75 137 ASN A CA 1
ATOM 1108 C C . ASN A 1 137 ? -7.172 2.749 5.889 1.00 89.75 137 ASN A C 1
ATOM 1110 O O . ASN A 1 137 ? -6.554 2.310 4.916 1.00 89.75 137 ASN A O 1
ATOM 1114 N N . LYS A 1 138 ? -8.442 3.156 5.782 1.00 90.56 138 LYS A N 1
ATOM 1115 C CA . LYS A 1 138 ? -9.194 3.107 4.523 1.00 90.56 138 LYS A CA 1
ATOM 1116 C C . LYS A 1 138 ? -8.627 4.060 3.473 1.00 90.56 138 LYS A C 1
ATOM 1118 O O . LYS A 1 138 ? -8.533 3.690 2.302 1.00 90.56 138 LYS A O 1
ATOM 1123 N N . LEU A 1 139 ? -8.217 5.263 3.873 1.00 90.94 139 LEU A N 1
ATOM 1124 C CA . LEU A 1 139 ? -7.529 6.206 2.991 1.00 90.94 139 LEU A CA 1
ATOM 1125 C C . LEU A 1 139 ? -6.191 5.637 2.508 1.00 90.94 139 LEU A C 1
ATOM 1127 O O . LEU A 1 139 ? -5.876 5.748 1.323 1.00 90.94 139 LEU A O 1
ATOM 1131 N N . LEU A 1 140 ? -5.426 4.979 3.381 1.00 90.81 140 LEU A N 1
ATOM 1132 C CA . LEU A 1 140 ? -4.173 4.328 2.998 1.00 90.81 140 LEU A CA 1
ATOM 1133 C C . LEU A 1 140 ? -4.382 3.163 2.033 1.00 90.81 140 LEU A C 1
ATOM 1135 O O . LEU A 1 140 ? -3.667 3.084 1.036 1.00 90.81 140 LEU A O 1
ATOM 1139 N N . TYR A 1 141 ? -5.394 2.325 2.258 1.00 91.81 141 TYR A N 1
ATOM 1140 C CA . TYR A 1 141 ? -5.787 1.280 1.310 1.00 91.81 141 TYR A CA 1
ATOM 1141 C C . TYR A 1 141 ? -6.122 1.849 -0.086 1.00 91.81 141 TYR A C 1
ATOM 1143 O O . TYR A 1 141 ? -5.723 1.306 -1.119 1.00 91.81 141 TYR A O 1
ATOM 1151 N N . LEU A 1 142 ? -6.808 2.994 -0.148 1.00 93.31 142 LEU A N 1
ATOM 1152 C CA . LEU A 1 142 ? -7.071 3.664 -1.425 1.00 93.31 142 LEU A CA 1
ATOM 1153 C C . LEU A 1 142 ? -5.784 4.192 -2.076 1.00 93.31 142 LEU A C 1
ATOM 1155 O O . LEU A 1 142 ? -5.622 4.081 -3.291 1.00 93.31 142 LEU A O 1
ATOM 1159 N N . ARG A 1 143 ? -4.839 4.723 -1.290 1.00 93.81 143 ARG A N 1
ATOM 1160 C CA . ARG A 1 143 ? -3.542 5.183 -1.812 1.00 93.81 143 ARG A CA 1
ATOM 1161 C C . ARG A 1 143 ? -2.662 4.038 -2.311 1.00 93.81 143 ARG A C 1
ATOM 1163 O O . ARG A 1 143 ? -1.956 4.223 -3.297 1.00 93.81 143 ARG A O 1
ATOM 1170 N N . THR A 1 144 ? -2.710 2.860 -1.691 1.00 93.06 144 THR A N 1
ATOM 1171 C CA . THR A 1 144 ? -1.978 1.677 -2.180 1.00 93.06 144 THR A CA 1
ATOM 1172 C C . THR A 1 144 ? -2.609 1.109 -3.450 1.00 93.06 144 THR A C 1
ATOM 1174 O O . THR A 1 144 ? -1.896 0.666 -4.349 1.00 93.06 144 THR A O 1
ATOM 1177 N N . THR A 1 145 ? -3.931 1.234 -3.592 1.00 94.38 145 THR A N 1
ATOM 1178 C CA . THR A 1 145 ? -4.621 0.953 -4.858 1.00 94.38 145 THR A CA 1
ATOM 1179 C C . THR A 1 145 ? -4.170 1.916 -5.968 1.00 94.38 145 THR A C 1
ATOM 1181 O O . THR A 1 145 ? -3.858 1.470 -7.074 1.00 94.38 145 THR A O 1
ATOM 1184 N N . ASP A 1 146 ? -4.085 3.224 -5.685 1.00 95.69 146 ASP A N 1
ATOM 1185 C CA . ASP A 1 146 ? -3.568 4.232 -6.633 1.00 95.69 146 ASP A CA 1
ATOM 1186 C C . ASP A 1 146 ? -2.102 3.950 -7.007 1.00 95.69 146 ASP A C 1
ATOM 1188 O O . ASP A 1 146 ? -1.740 3.986 -8.181 1.00 95.69 146 ASP A O 1
ATOM 1192 N N . LEU A 1 147 ? -1.270 3.563 -6.035 1.00 95.44 147 LEU A N 1
ATOM 1193 C CA . LEU A 1 147 ? 0.112 3.129 -6.260 1.00 95.44 147 LEU A CA 1
ATOM 1194 C C . LEU A 1 147 ? 0.199 1.995 -7.287 1.00 95.44 147 LEU A C 1
ATOM 1196 O O . LEU A 1 147 ? 0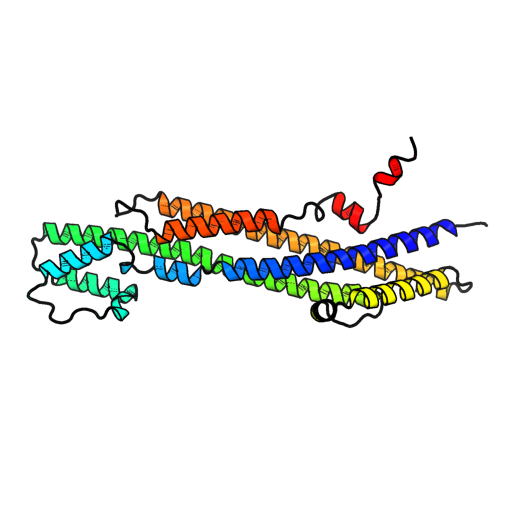.918 2.117 -8.280 1.00 95.44 147 LEU A O 1
ATOM 1200 N N . ARG A 1 148 ? -0.596 0.933 -7.117 1.00 96.38 148 ARG A N 1
ATOM 1201 C CA . ARG A 1 148 ? -0.647 -0.180 -8.074 1.00 96.38 148 ARG A CA 1
ATOM 1202 C C . ARG A 1 148 ? -1.099 0.271 -9.466 1.00 96.38 148 ARG A C 1
ATOM 1204 O O . ARG A 1 148 ? -0.480 -0.103 -10.461 1.00 96.38 148 ARG A O 1
ATOM 1211 N N . GLN A 1 149 ? -2.159 1.076 -9.554 1.00 96.44 149 GLN A N 1
ATOM 1212 C CA . GLN A 1 149 ? -2.687 1.562 -10.836 1.00 96.44 149 GLN A CA 1
ATOM 1213 C C . GLN A 1 149 ? -1.693 2.468 -11.572 1.00 96.44 149 GLN A C 1
ATOM 1215 O O . GLN A 1 149 ? -1.548 2.380 -12.792 1.00 96.44 149 GLN A O 1
ATOM 1220 N N . ARG A 1 150 ? -0.967 3.318 -10.842 1.00 96.56 150 ARG A N 1
ATOM 1221 C CA . ARG A 1 150 ? 0.099 4.143 -11.416 1.00 96.56 150 ARG A CA 1
ATOM 1222 C C . ARG A 1 150 ? 1.279 3.309 -11.889 1.00 96.56 150 ARG A C 1
ATOM 1224 O O . ARG A 1 150 ? 1.862 3.665 -12.905 1.00 96.56 150 ARG A O 1
ATOM 1231 N N . CYS A 1 151 ? 1.595 2.205 -11.213 1.00 97.19 151 CYS A N 1
ATOM 1232 C CA . CYS A 1 151 ? 2.627 1.270 -11.658 1.00 97.19 151 CYS A CA 1
ATOM 1233 C C . CYS A 1 151 ? 2.266 0.622 -13.004 1.00 97.19 151 CYS A C 1
ATOM 1235 O O . CYS A 1 151 ? 3.087 0.612 -13.915 1.00 97.19 151 CYS A O 1
ATOM 1237 N N . GLU A 1 152 ? 1.017 0.162 -13.163 1.00 96.81 152 GLU A N 1
ATOM 1238 C CA . GLU A 1 152 ? 0.497 -0.373 -14.436 1.00 96.81 152 GLU A CA 1
ATOM 1239 C C . GLU A 1 152 ? 0.610 0.652 -15.564 1.00 96.81 152 GLU A C 1
ATOM 1241 O O . GLU A 1 152 ? 1.122 0.357 -16.644 1.00 96.81 152 GLU A O 1
ATOM 1246 N N . LYS A 1 153 ? 0.165 1.886 -15.295 1.00 96.75 153 LYS A N 1
ATOM 1247 C CA . LYS A 1 153 ? 0.250 2.974 -16.267 1.00 96.75 153 LYS A CA 1
ATOM 1248 C C . LYS A 1 153 ? 1.700 3.290 -16.623 1.00 96.75 153 LYS A C 1
ATOM 1250 O O . LYS A 1 153 ? 2.014 3.425 -17.801 1.00 96.75 153 LYS A O 1
ATOM 1255 N N . LEU A 1 154 ? 2.572 3.391 -15.620 1.00 96.88 154 LEU A N 1
ATOM 1256 C CA . LEU A 1 154 ? 3.989 3.642 -15.830 1.00 96.88 154 LEU A CA 1
ATOM 1257 C C . LEU A 1 154 ? 4.609 2.536 -16.678 1.00 96.88 154 LEU A C 1
ATOM 1259 O O . LEU A 1 154 ? 5.340 2.856 -17.599 1.00 96.88 154 LEU A O 1
ATOM 1263 N N . PHE A 1 155 ? 4.303 1.266 -16.422 1.00 97.75 155 PHE A N 1
ATOM 1264 C CA . PHE A 1 155 ? 4.815 0.162 -17.228 1.00 97.75 155 PHE A CA 1
ATOM 1265 C C . PHE A 1 155 ? 4.377 0.252 -18.692 1.00 97.75 155 PHE A C 1
ATOM 1267 O O . PHE A 1 155 ? 5.221 0.104 -19.575 1.00 97.75 155 PHE A O 1
ATOM 1274 N N . ALA A 1 156 ? 3.107 0.563 -18.966 1.00 97.00 156 ALA A N 1
ATOM 1275 C CA . ALA A 1 156 ? 2.634 0.795 -20.333 1.00 97.00 156 ALA A CA 1
ATOM 1276 C C . ALA A 1 156 ? 3.377 1.973 -20.999 1.00 97.00 156 ALA A C 1
ATOM 1278 O O . ALA A 1 156 ? 3.895 1.855 -22.107 1.00 97.00 156 ALA A O 1
ATOM 1279 N N . ASP A 1 157 ? 3.513 3.091 -20.283 1.00 95.19 157 ASP A N 1
ATOM 1280 C CA . ASP A 1 157 ? 4.254 4.272 -20.738 1.00 95.19 157 ASP A CA 1
ATOM 1281 C C . ASP A 1 157 ? 5.757 3.992 -20.940 1.00 95.19 157 ASP A C 1
ATOM 1283 O O . ASP A 1 157 ? 6.398 4.628 -21.780 1.00 95.19 157 ASP A O 1
ATOM 1287 N N . TYR A 1 158 ? 6.325 3.075 -20.154 1.00 95.62 158 TYR A N 1
ATOM 1288 C CA . TYR A 1 158 ? 7.727 2.671 -20.193 1.00 95.62 158 TYR A CA 1
ATOM 1289 C C . TYR A 1 158 ? 7.992 1.811 -21.429 1.00 95.62 158 TYR A C 1
ATOM 1291 O O . TYR A 1 158 ? 8.884 2.128 -22.215 1.00 95.62 158 TYR A O 1
ATOM 1299 N N . THR A 1 159 ? 7.170 0.773 -21.615 1.00 96.75 159 THR A N 1
ATOM 1300 C CA . THR A 1 159 ? 7.280 -0.259 -22.658 1.00 96.75 159 THR A CA 1
ATOM 1301 C C . THR A 1 159 ? 6.825 0.194 -24.045 1.00 96.75 159 THR A C 1
ATOM 1303 O O . THR A 1 159 ? 7.265 -0.373 -25.047 1.00 96.75 159 THR A O 1
ATOM 1306 N N . ALA A 1 160 ? 6.086 1.303 -24.139 1.00 95.06 160 ALA A N 1
ATOM 1307 C CA . ALA A 1 160 ? 5.790 1.969 -25.407 1.00 95.06 160 ALA A CA 1
ATOM 1308 C C . ALA A 1 160 ? 7.055 2.321 -26.219 1.00 95.06 160 ALA A C 1
ATOM 1310 O O . ALA A 1 160 ? 7.008 2.384 -27.445 1.00 95.06 160 ALA A O 1
ATOM 1311 N N . ALA A 1 161 ? 8.212 2.518 -25.571 1.00 93.44 161 ALA A N 1
ATOM 1312 C CA . ALA A 1 161 ? 9.475 2.790 -26.264 1.00 93.44 161 ALA A CA 1
ATOM 1313 C C . ALA A 1 161 ? 9.971 1.613 -27.131 1.00 93.44 161 ALA A C 1
ATOM 1315 O O . ALA A 1 161 ? 10.755 1.821 -28.065 1.00 93.44 161 ALA A O 1
ATOM 1316 N N . VAL A 1 162 ? 9.515 0.394 -26.832 1.00 96.06 162 VAL A N 1
ATOM 1317 C CA . VAL A 1 162 ? 9.863 -0.841 -27.547 1.00 96.06 162 VAL A CA 1
ATOM 1318 C C . VAL A 1 162 ? 8.672 -1.460 -28.278 1.00 96.06 162 VAL A C 1
ATOM 1320 O O . VAL A 1 162 ? 8.809 -2.564 -28.789 1.00 96.06 162 VAL A O 1
ATOM 1323 N N . ASP A 1 163 ? 7.547 -0.744 -28.376 1.00 95.25 163 ASP A N 1
ATOM 1324 C CA . ASP A 1 163 ? 6.308 -1.208 -29.018 1.00 95.25 163 ASP A CA 1
ATOM 1325 C C . ASP A 1 163 ? 5.756 -2.509 -28.391 1.00 95.25 163 ASP A C 1
ATOM 1327 O O . ASP A 1 163 ? 5.339 -3.432 -29.094 1.00 95.25 163 ASP A O 1
ATOM 1331 N N . TYR A 1 164 ? 5.805 -2.604 -27.057 1.00 96.44 164 TYR A N 1
ATOM 1332 C CA . TYR A 1 164 ? 5.209 -3.703 -26.297 1.00 96.44 164 TYR A CA 1
ATOM 1333 C C . TYR A 1 164 ? 3.901 -3.241 -25.640 1.00 96.44 164 TYR A C 1
ATOM 1335 O O . TYR A 1 164 ? 3.902 -2.302 -24.848 1.00 96.44 164 TYR A O 1
ATOM 1343 N N . ASP A 1 165 ? 2.793 -3.906 -25.982 1.00 94.69 165 ASP A N 1
ATOM 1344 C CA . ASP A 1 165 ? 1.432 -3.417 -25.702 1.00 94.69 165 ASP A CA 1
ATOM 1345 C C . ASP A 1 165 ? 0.710 -4.143 -24.551 1.00 94.69 165 ASP A C 1
ATOM 1347 O O . ASP A 1 165 ? -0.357 -3.701 -24.115 1.00 94.69 165 ASP A O 1
ATOM 1351 N N . LYS A 1 166 ? 1.239 -5.273 -24.059 1.00 96.12 166 LYS A N 1
ATOM 1352 C CA . LYS A 1 166 ? 0.569 -6.040 -22.995 1.00 96.12 166 LYS A CA 1
ATOM 1353 C C . LYS A 1 166 ? 0.667 -5.282 -21.658 1.00 96.12 166 LYS A C 1
ATOM 1355 O O . LYS A 1 166 ? 1.751 -4.804 -21.315 1.00 96.12 166 LYS A O 1
ATOM 1360 N N . PRO A 1 167 ? -0.416 -5.184 -20.863 1.00 96.12 167 PRO A N 1
ATOM 1361 C CA . PRO A 1 167 ? -0.379 -4.532 -19.555 1.00 96.12 167 PRO A CA 1
ATOM 1362 C C . PRO A 1 167 ? 0.482 -5.318 -18.555 1.00 96.12 167 PRO A C 1
ATOM 1364 O O . PRO A 1 167 ? 0.730 -6.514 -18.728 1.00 96.12 167 PRO A O 1
ATOM 1367 N N . LEU A 1 168 ? 0.915 -4.662 -17.475 1.00 96.69 168 LEU A N 1
ATOM 1368 C CA . LEU A 1 168 ? 1.828 -5.250 -16.488 1.00 96.69 168 LEU A CA 1
ATOM 1369 C C . LEU A 1 168 ? 1.217 -6.474 -15.800 1.00 96.69 168 LEU A C 1
ATOM 1371 O O . LEU A 1 168 ? 1.882 -7.498 -15.650 1.00 96.69 168 LEU A O 1
ATOM 1375 N N . SER A 1 169 ? -0.058 -6.389 -15.423 1.00 95.44 169 SER A N 1
ATOM 1376 C CA . SER A 1 169 ? -0.811 -7.515 -14.855 1.00 95.44 169 SER A CA 1
ATOM 1377 C C . SER A 1 169 ? -0.837 -8.748 -15.762 1.00 95.44 169 SER A C 1
ATOM 1379 O O . SER A 1 169 ? -0.674 -9.863 -15.267 1.00 95.44 169 SER A O 1
ATOM 1381 N N . GLU A 1 170 ? -1.013 -8.563 -17.073 1.00 96.44 170 GLU A N 1
ATOM 1382 C CA . GLU A 1 170 ? -1.018 -9.658 -18.049 1.00 96.44 170 GLU A CA 1
ATOM 1383 C C . GLU A 1 170 ? 0.391 -10.204 -18.269 1.00 96.44 170 GLU A C 1
ATOM 1385 O O . GLU A 1 170 ? 0.592 -11.403 -18.108 1.00 96.44 170 GLU A O 1
ATOM 1390 N N . CYS A 1 171 ? 1.371 -9.323 -18.505 1.00 95.94 171 CYS A N 1
ATOM 1391 C CA . CYS A 1 171 ? 2.792 -9.665 -18.619 1.00 95.94 171 CYS A CA 1
ATOM 1392 C C . CYS A 1 171 ? 3.255 -10.540 -17.443 1.00 95.94 171 CYS A C 1
ATOM 1394 O O . CYS A 1 171 ? 3.873 -11.588 -17.621 1.00 95.94 171 CYS A O 1
ATOM 1396 N N . ARG A 1 172 ? 2.876 -10.151 -16.221 1.00 94.62 172 AR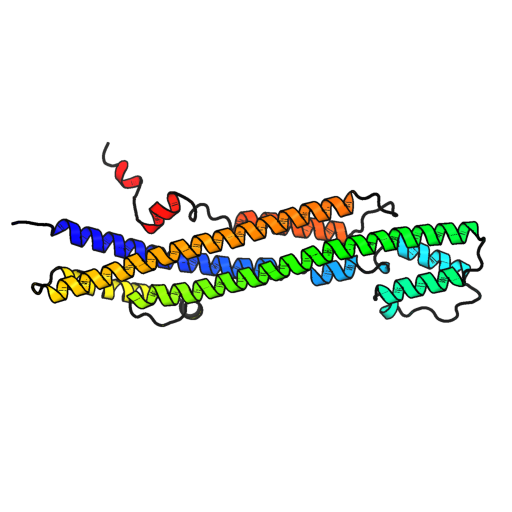G A N 1
ATOM 1397 C CA . ARG A 1 172 ? 3.138 -10.911 -15.000 1.00 94.62 172 ARG A CA 1
ATOM 1398 C C . ARG A 1 172 ? 2.411 -12.255 -14.976 1.00 94.62 172 ARG A C 1
ATOM 1400 O O . ARG A 1 172 ? 2.998 -13.243 -14.548 1.00 94.62 172 ARG A O 1
ATOM 1407 N N . ALA A 1 173 ? 1.132 -12.289 -15.349 1.00 95.06 173 ALA A N 1
ATOM 1408 C CA . ALA A 1 173 ? 0.311 -13.496 -15.278 1.00 95.06 173 ALA A CA 1
ATOM 1409 C C . ALA A 1 173 ? 0.739 -14.567 -16.292 1.00 95.06 173 ALA A C 1
ATOM 1411 O O . ALA A 1 173 ? 0.643 -15.755 -15.987 1.00 95.06 173 ALA A O 1
ATOM 1412 N N . SER A 1 174 ? 1.214 -14.156 -17.469 1.00 95.06 174 SER A N 1
ATOM 1413 C CA . SER A 1 174 ? 1.725 -15.049 -18.513 1.00 95.06 174 SER A CA 1
ATOM 1414 C C . SER A 1 174 ? 3.241 -15.270 -18.466 1.00 95.06 174 SER A C 1
ATOM 1416 O O . SER A 1 174 ? 3.747 -15.992 -19.317 1.00 95.06 174 SER A O 1
ATOM 1418 N N . ASP A 1 175 ? 3.945 -14.679 -17.493 1.00 93.12 175 ASP A N 1
ATOM 1419 C CA . ASP A 1 175 ? 5.412 -14.720 -17.350 1.00 93.12 175 ASP A CA 1
ATOM 1420 C C . ASP A 1 175 ? 6.164 -14.252 -18.614 1.00 93.12 175 ASP A C 1
ATOM 1422 O O . ASP A 1 175 ? 7.146 -14.845 -19.049 1.00 93.12 175 ASP A O 1
ATOM 1426 N N . ASP A 1 176 ? 5.694 -13.159 -19.218 1.00 94.44 176 ASP A N 1
ATOM 1427 C CA . ASP A 1 176 ? 6.107 -12.694 -20.551 1.00 94.44 176 ASP A CA 1
ATOM 1428 C C . ASP A 1 176 ? 7.405 -11.864 -20.575 1.00 94.44 176 ASP A C 1
ATOM 1430 O O . ASP A 1 176 ? 7.689 -11.118 -21.513 1.00 94.44 176 ASP A O 1
ATOM 1434 N N . TRP A 1 177 ? 8.206 -11.957 -19.514 1.00 94.88 177 TRP A N 1
ATOM 1435 C CA . TRP A 1 177 ? 9.393 -11.118 -19.329 1.00 94.88 177 TRP A CA 1
ATOM 1436 C C . TRP A 1 177 ? 10.476 -11.391 -20.373 1.00 94.88 177 TRP A C 1
ATOM 1438 O O . TRP A 1 177 ? 11.140 -10.456 -20.820 1.00 94.88 177 TRP A O 1
ATOM 1448 N N . ASP A 1 178 ? 10.624 -12.650 -20.788 1.00 94.88 178 ASP A N 1
ATOM 1449 C CA . ASP A 1 178 ? 11.580 -13.048 -21.826 1.00 94.88 178 ASP A CA 1
ATOM 1450 C C . ASP A 1 178 ? 11.168 -12.509 -23.204 1.00 94.88 178 ASP A C 1
ATOM 1452 O O . ASP A 1 178 ? 12.018 -12.072 -23.986 1.00 94.88 178 ASP A O 1
ATOM 1456 N N . GLU A 1 179 ? 9.861 -12.486 -23.500 1.00 96.00 179 GLU A N 1
ATOM 1457 C CA . GLU A 1 179 ? 9.347 -11.863 -24.723 1.00 96.00 179 GLU A CA 1
ATOM 1458 C C . GLU A 1 179 ? 9.639 -10.357 -24.692 1.00 96.00 179 GLU A C 1
ATOM 1460 O O . GLU A 1 179 ? 10.238 -9.834 -25.635 1.00 96.00 179 GLU A O 1
ATOM 1465 N N . LEU A 1 180 ? 9.337 -9.667 -23.587 1.00 96.56 180 LEU A N 1
ATOM 1466 C CA . LEU A 1 180 ? 9.668 -8.251 -23.417 1.00 96.56 180 LEU A CA 1
ATOM 1467 C C . LEU A 1 180 ? 11.174 -7.969 -23.596 1.00 96.56 180 LEU A C 1
ATOM 1469 O O . LEU A 1 180 ? 11.534 -7.014 -24.290 1.00 96.56 180 LEU A O 1
ATOM 1473 N N . ASP A 1 181 ? 12.071 -8.798 -23.053 1.00 96.00 181 ASP A N 1
ATOM 1474 C CA . ASP A 1 181 ? 13.516 -8.621 -23.262 1.00 96.00 181 ASP A CA 1
ATOM 1475 C C . ASP A 1 181 ? 13.929 -8.802 -24.734 1.00 96.00 181 ASP A C 1
ATOM 1477 O O . ASP A 1 181 ? 14.791 -8.075 -25.244 1.00 96.00 181 ASP A O 1
ATOM 1481 N N . ALA A 1 182 ? 13.265 -9.697 -25.469 1.00 96.75 182 ALA A N 1
ATOM 1482 C CA . ALA A 1 182 ? 13.473 -9.845 -26.907 1.00 96.75 182 ALA A CA 1
ATOM 1483 C C . ALA A 1 182 ? 12.994 -8.612 -27.704 1.00 96.75 182 ALA A C 1
ATOM 1485 O O . ALA A 1 182 ? 13.606 -8.252 -28.717 1.00 96.75 182 ALA A O 1
ATOM 1486 N N . TYR A 1 183 ? 11.924 -7.935 -27.266 1.00 97.19 183 TYR A N 1
ATOM 1487 C CA . TYR A 1 183 ? 11.511 -6.636 -27.820 1.00 97.19 183 TYR A CA 1
ATOM 1488 C C . TYR A 1 183 ? 12.565 -5.552 -27.553 1.00 97.19 183 TYR A C 1
ATOM 1490 O O . TYR A 1 183 ? 12.951 -4.834 -28.479 1.00 97.19 183 TYR A O 1
ATOM 1498 N N . ILE A 1 184 ? 13.094 -5.484 -26.327 1.00 96.94 184 ILE A N 1
ATOM 1499 C CA . ILE A 1 184 ? 14.166 -4.547 -25.955 1.00 96.94 184 ILE A CA 1
ATOM 1500 C C . ILE A 1 184 ? 15.415 -4.787 -26.806 1.00 96.94 184 ILE A C 1
ATOM 1502 O O . ILE A 1 184 ? 15.965 -3.836 -27.362 1.00 96.94 184 ILE A O 1
ATOM 1506 N N . SER A 1 185 ? 15.836 -6.045 -26.951 1.00 96.94 185 SER A N 1
ATOM 1507 C CA . SER A 1 185 ? 17.020 -6.427 -27.728 1.00 96.94 185 SER A CA 1
ATOM 1508 C C . SER A 1 185 ? 16.889 -6.031 -29.198 1.00 96.94 185 SER A C 1
ATOM 1510 O O . SER A 1 185 ? 17.759 -5.332 -29.716 1.00 96.94 185 SER A O 1
ATOM 1512 N N . ARG A 1 186 ? 15.763 -6.368 -29.849 1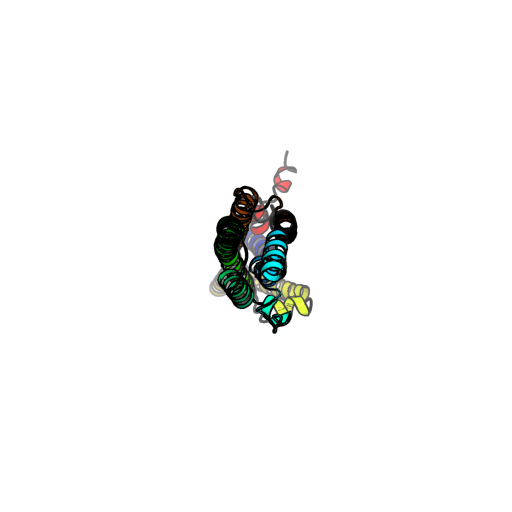.00 96.94 186 ARG A N 1
ATOM 1513 C CA . ARG A 1 186 ? 15.497 -5.944 -31.237 1.00 96.94 186 ARG A CA 1
ATOM 1514 C C . ARG A 1 186 ? 15.539 -4.430 -31.384 1.00 96.94 186 ARG A C 1
ATOM 1516 O O . ARG A 1 186 ? 16.151 -3.915 -32.317 1.00 96.94 186 ARG A O 1
ATOM 1523 N N . LYS A 1 187 ? 14.908 -3.702 -30.462 1.00 96.31 187 LYS A N 1
ATOM 1524 C CA . LYS A 1 187 ? 14.878 -2.240 -30.527 1.00 96.31 187 LYS A CA 1
ATOM 1525 C C . LYS A 1 187 ? 16.266 -1.633 -30.319 1.00 96.31 187 LYS A C 1
ATOM 1527 O O . LYS A 1 187 ? 16.603 -0.668 -31.000 1.00 96.31 187 LYS A O 1
ATOM 1532 N N . ALA A 1 188 ? 17.078 -2.201 -29.431 1.00 95.31 188 ALA A N 1
ATOM 1533 C CA . ALA A 1 188 ? 18.460 -1.781 -29.215 1.00 95.31 188 ALA A CA 1
ATOM 1534 C C . ALA A 1 188 ? 19.331 -2.007 -30.463 1.00 95.31 188 ALA A C 1
ATOM 1536 O O . ALA A 1 188 ? 20.061 -1.101 -30.863 1.00 95.31 188 ALA A O 1
ATOM 1537 N N . GLU A 1 189 ? 19.202 -3.162 -31.121 1.00 95.56 189 GLU A N 1
ATOM 1538 C CA . GLU A 1 189 ? 19.891 -3.463 -32.384 1.00 95.56 189 GLU A CA 1
ATOM 1539 C C . GLU A 1 189 ? 19.482 -2.493 -33.504 1.00 95.56 189 GLU A C 1
ATOM 1541 O O . GLU A 1 189 ? 20.341 -1.965 -34.213 1.00 95.56 189 GLU A O 1
ATOM 1546 N N . GLU A 1 190 ? 18.183 -2.188 -33.630 1.00 94.81 190 GLU A N 1
ATOM 1547 C CA . GLU A 1 190 ? 17.687 -1.176 -34.572 1.00 94.81 190 GLU A CA 1
ATOM 1548 C C . GLU A 1 190 ? 18.287 0.212 -34.316 1.00 94.81 190 GLU A C 1
ATOM 1550 O O . GLU A 1 190 ? 18.584 0.943 -35.265 1.00 94.81 190 GLU A O 1
ATOM 1555 N N . ILE A 1 191 ? 18.410 0.606 -33.044 1.00 94.56 191 ILE A N 1
ATOM 1556 C CA . ILE A 1 191 ? 18.992 1.894 -32.658 1.00 94.56 191 ILE A CA 1
ATOM 1557 C C . ILE A 1 191 ? 20.476 1.910 -33.026 1.00 94.56 191 ILE A C 1
ATOM 1559 O O . ILE A 1 191 ? 20.890 2.830 -33.728 1.00 94.56 191 ILE A O 1
ATOM 1563 N N . GLY A 1 192 ? 21.243 0.886 -32.640 1.00 94.19 192 GLY A N 1
ATOM 1564 C CA . GLY A 1 192 ? 22.672 0.783 -32.957 1.00 94.19 192 GLY A CA 1
ATOM 1565 C C . GLY A 1 192 ? 22.939 0.856 -34.460 1.00 94.19 192 GLY A C 1
ATOM 1566 O O . GLY A 1 192 ? 23.645 1.748 -34.925 1.00 94.19 192 GLY A O 1
ATOM 1567 N N . ALA A 1 193 ? 22.250 0.025 -35.249 1.00 93.56 193 ALA A N 1
ATOM 1568 C CA . ALA A 1 193 ? 22.365 0.056 -36.708 1.00 93.56 193 ALA A CA 1
ATOM 1569 C C . ALA A 1 193 ? 21.968 1.420 -37.312 1.00 93.56 193 ALA A C 1
ATOM 1571 O O . ALA A 1 193 ? 22.515 1.852 -38.330 1.00 93.56 193 ALA A O 1
ATOM 1572 N N . GLY A 1 194 ? 21.006 2.112 -36.696 1.00 92.44 194 GLY A N 1
ATOM 1573 C CA . GLY A 1 194 ? 20.588 3.450 -37.095 1.00 92.44 194 GLY A CA 1
ATOM 1574 C C . GLY A 1 194 ? 21.611 4.542 -36.766 1.00 92.44 194 GLY A C 1
ATOM 1575 O O . GLY A 1 194 ? 21.730 5.497 -37.536 1.00 92.44 194 GLY A O 1
ATOM 1576 N N . MET A 1 195 ? 22.362 4.408 -35.669 1.00 90.50 195 MET A N 1
ATOM 1577 C CA . MET A 1 195 ? 23.416 5.346 -35.257 1.00 90.50 195 MET A CA 1
ATOM 1578 C C . MET A 1 195 ? 24.632 5.286 -36.192 1.00 90.50 195 MET A C 1
ATOM 1580 O O . MET A 1 195 ? 25.186 6.335 -36.526 1.00 90.50 195 MET A O 1
ATOM 1584 N N . ASP A 1 196 ? 24.954 4.102 -36.717 1.00 89.69 196 ASP A N 1
ATOM 1585 C CA . ASP A 1 196 ? 26.048 3.897 -37.681 1.00 89.69 196 ASP A CA 1
ATOM 1586 C C . ASP A 1 196 ? 25.639 4.187 -39.136 1.00 89.69 196 ASP A C 1
ATOM 1588 O O . ASP A 1 196 ? 26.447 4.125 -40.070 1.00 89.69 196 ASP A O 1
ATOM 1592 N N . ALA A 1 197 ? 24.368 4.525 -39.371 1.00 91.12 197 ALA A N 1
ATOM 1593 C CA . ALA A 1 197 ? 23.854 4.724 -40.714 1.00 91.12 197 ALA A CA 1
ATOM 1594 C C . ALA A 1 197 ? 24.536 5.916 -41.421 1.00 91.12 197 ALA A C 1
ATOM 1596 O O . ALA A 1 197 ? 24.705 6.992 -40.839 1.00 91.12 197 ALA A O 1
ATOM 1597 N N . PRO A 1 198 ? 24.829 5.824 -42.733 1.00 87.94 198 PRO A N 1
ATOM 1598 C CA . PRO A 1 198 ? 25.509 6.894 -43.470 1.00 87.94 198 PRO A CA 1
ATOM 1599 C C . PRO A 1 198 ? 24.652 8.163 -43.621 1.00 87.94 198 PRO A C 1
ATOM 1601 O O . PRO A 1 198 ? 25.179 9.276 -43.714 1.00 87.94 198 PRO A O 1
ATOM 1604 N N . LYS A 1 199 ? 23.319 8.029 -43.604 1.00 94.19 199 LYS A N 1
ATOM 1605 C CA . LYS A 1 199 ? 22.373 9.145 -43.747 1.00 94.19 199 LYS A CA 1
ATOM 1606 C C . LYS A 1 199 ? 22.123 9.837 -42.405 1.00 94.19 199 LYS A C 1
ATOM 1608 O O . LYS A 1 199 ? 21.626 9.214 -41.474 1.00 94.19 199 LYS A O 1
ATOM 1613 N N . ALA A 1 200 ? 22.349 11.153 -42.349 1.00 90.81 200 ALA A N 1
ATOM 1614 C CA . ALA A 1 200 ? 22.152 11.959 -41.138 1.00 90.81 200 ALA A CA 1
ATOM 1615 C C . ALA A 1 200 ? 20.735 11.856 -40.546 1.00 90.81 200 ALA A C 1
ATOM 1617 O O . ALA A 1 200 ? 20.597 11.704 -39.339 1.00 90.81 200 ALA A O 1
ATOM 1618 N N . ALA A 1 201 ? 19.697 11.854 -41.390 1.00 93.75 201 ALA A N 1
ATOM 1619 C CA . ALA A 1 201 ? 18.309 11.718 -40.940 1.00 93.75 201 ALA A CA 1
ATOM 1620 C C . ALA A 1 201 ? 18.029 10.380 -40.225 1.00 93.75 201 ALA A C 1
ATOM 1622 O O . ALA A 1 201 ? 17.211 10.331 -39.312 1.00 93.75 201 ALA A O 1
ATOM 1623 N N . VAL A 1 202 ? 18.714 9.299 -40.622 1.00 92.62 202 VAL A N 1
ATOM 1624 C CA . VAL A 1 202 ? 18.569 7.978 -39.986 1.00 92.62 202 VAL A CA 1
ATOM 1625 C C . VAL A 1 202 ? 19.249 7.975 -38.618 1.00 92.62 202 VAL A C 1
ATOM 1627 O O . VAL A 1 202 ? 18.641 7.534 -37.647 1.00 92.62 202 VAL A O 1
ATOM 1630 N N . ARG A 1 203 ? 20.448 8.564 -38.521 1.00 92.25 203 ARG A N 1
ATOM 1631 C CA . ARG A 1 203 ? 21.146 8.735 -37.239 1.00 92.25 203 ARG A CA 1
ATOM 1632 C C . ARG A 1 203 ? 20.332 9.563 -36.255 1.00 92.25 203 ARG A C 1
ATOM 1634 O O . ARG A 1 203 ? 20.165 9.165 -35.110 1.00 92.25 203 ARG A O 1
ATOM 1641 N N . GLU A 1 204 ? 19.776 10.688 -36.701 1.00 91.38 204 GLU A N 1
ATOM 1642 C CA . GLU A 1 204 ? 18.945 11.543 -35.848 1.00 91.38 204 GLU A CA 1
ATOM 1643 C C . GLU A 1 204 ? 17.711 10.796 -35.318 1.00 91.38 204 GLU A C 1
ATOM 1645 O O . GLU A 1 204 ? 17.378 10.904 -34.138 1.00 91.38 204 GLU A O 1
ATOM 1650 N N . ALA A 1 205 ? 17.058 9.989 -36.160 1.00 92.88 205 ALA A N 1
ATOM 1651 C CA . ALA A 1 205 ? 15.939 9.158 -35.729 1.00 92.88 205 ALA A CA 1
ATOM 1652 C C . ALA A 1 205 ? 16.358 8.108 -34.682 1.00 92.88 205 ALA A C 1
ATOM 1654 O O . ALA A 1 205 ? 15.613 7.871 -33.730 1.00 92.88 205 ALA A O 1
ATOM 1655 N N . ALA A 1 206 ? 17.548 7.514 -34.819 1.00 92.75 206 ALA A N 1
ATOM 1656 C CA . ALA A 1 206 ? 18.092 6.568 -33.847 1.00 92.75 206 ALA A CA 1
ATOM 1657 C C . ALA A 1 206 ? 18.388 7.234 -32.491 1.00 92.75 206 ALA A C 1
ATOM 1659 O O . ALA A 1 206 ? 17.951 6.728 -31.459 1.00 92.75 206 ALA A O 1
ATOM 1660 N N . TYR A 1 207 ? 19.006 8.421 -32.485 1.00 91.75 207 TYR A N 1
ATOM 1661 C CA . TYR A 1 207 ? 19.215 9.191 -31.252 1.00 91.75 207 TYR A CA 1
ATOM 1662 C C . TYR A 1 207 ? 17.898 9.561 -30.559 1.00 91.75 207 TYR A C 1
ATOM 1664 O O . TYR A 1 207 ? 17.807 9.490 -29.337 1.00 91.75 207 TYR A O 1
ATOM 1672 N N . ARG A 1 208 ? 16.838 9.899 -31.307 1.00 92.88 208 ARG A N 1
ATOM 1673 C CA . ARG A 1 208 ? 15.510 10.144 -30.710 1.00 92.88 208 ARG A CA 1
ATOM 1674 C C . ARG A 1 208 ? 14.939 8.898 -30.031 1.00 92.88 208 ARG A C 1
ATOM 1676 O O . ARG A 1 208 ? 14.376 9.009 -28.947 1.00 92.88 208 ARG A O 1
ATOM 1683 N N . LYS A 1 209 ? 15.099 7.717 -30.638 1.00 93.50 209 LYS A N 1
ATOM 1684 C CA . LYS A 1 209 ? 14.698 6.445 -30.015 1.00 93.50 209 LYS A CA 1
ATOM 1685 C C . LYS A 1 209 ? 15.501 6.165 -28.736 1.00 93.50 209 LYS A C 1
ATOM 1687 O O . LYS A 1 209 ? 14.912 5.760 -27.741 1.00 93.50 209 LYS A O 1
ATOM 1692 N N . LEU A 1 210 ? 16.807 6.441 -28.737 1.00 92.25 210 LEU A N 1
ATOM 1693 C CA . LEU A 1 210 ? 17.659 6.318 -27.549 1.00 92.25 210 LEU A CA 1
ATOM 1694 C C . LEU A 1 210 ? 17.207 7.256 -26.415 1.00 92.25 210 LEU A C 1
ATOM 1696 O O . LEU A 1 210 ? 17.101 6.841 -25.264 1.00 92.25 210 LEU A O 1
ATOM 1700 N N . ILE A 1 211 ? 16.852 8.500 -26.751 1.00 91.88 211 ILE A N 1
ATOM 1701 C CA . ILE A 1 211 ? 16.292 9.465 -25.794 1.00 91.88 211 ILE A CA 1
ATOM 1702 C C . ILE A 1 211 ? 14.989 8.945 -25.178 1.00 91.88 211 ILE A C 1
ATOM 1704 O O . ILE A 1 211 ? 14.772 9.142 -23.985 1.00 91.88 211 ILE A O 1
ATOM 1708 N N . ASN A 1 212 ? 14.138 8.250 -25.941 1.00 92.75 212 ASN A N 1
ATOM 1709 C CA . ASN A 1 212 ? 12.915 7.663 -25.386 1.00 92.75 212 ASN A CA 1
ATOM 1710 C C . ASN A 1 212 ? 13.223 6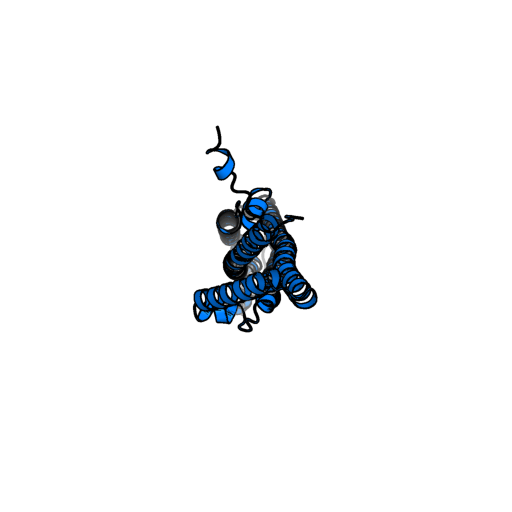.631 -24.290 1.00 92.75 212 ASN A C 1
ATOM 1712 O O . ASN A 1 212 ? 12.532 6.625 -23.275 1.00 92.75 212 ASN A O 1
ATOM 1716 N N . PHE A 1 213 ? 14.276 5.817 -24.441 1.00 92.81 213 PHE A N 1
ATOM 1717 C CA . PHE A 1 213 ? 14.692 4.874 -23.394 1.00 92.81 213 PHE A CA 1
ATOM 1718 C C . PHE A 1 213 ? 15.106 5.622 -22.123 1.00 92.81 213 PHE A C 1
ATOM 1720 O O . PHE A 1 213 ? 14.617 5.318 -21.036 1.00 92.81 213 PHE A O 1
ATOM 1727 N N . ALA A 1 214 ? 15.955 6.644 -22.262 1.00 88.88 214 ALA A N 1
ATOM 1728 C CA . ALA A 1 214 ? 16.380 7.473 -21.135 1.00 88.88 214 ALA A CA 1
ATOM 1729 C C . ALA A 1 214 ? 15.195 8.198 -20.464 1.00 88.88 214 ALA A C 1
ATOM 1731 O O . ALA A 1 214 ? 15.135 8.319 -19.242 1.00 88.88 214 ALA A O 1
ATOM 1732 N N . PHE A 1 215 ? 14.213 8.650 -21.247 1.00 91.00 215 PHE A N 1
ATOM 1733 C CA . PHE A 1 215 ? 13.024 9.314 -20.724 1.00 91.00 215 PHE A CA 1
ATOM 1734 C C . PHE A 1 215 ? 12.112 8.362 -19.940 1.00 91.00 215 PHE A C 1
ATOM 1736 O O . PHE A 1 215 ? 11.595 8.749 -18.891 1.00 91.00 215 PHE A O 1
ATOM 1743 N N . SER A 1 216 ? 11.961 7.113 -20.393 1.00 91.88 216 SER A N 1
ATOM 1744 C CA . SER A 1 216 ? 11.258 6.073 -19.634 1.00 91.88 216 SER A CA 1
ATOM 1745 C C . SER A 1 216 ? 11.911 5.843 -18.266 1.00 91.88 216 SER A C 1
ATOM 1747 O O . SER A 1 216 ? 11.207 5.803 -17.258 1.00 91.88 216 SER A O 1
ATOM 1749 N N . VAL A 1 217 ? 13.250 5.798 -18.197 1.00 89.12 217 VAL A N 1
ATOM 1750 C CA . VAL A 1 217 ? 13.993 5.691 -16.924 1.00 89.12 217 VAL A CA 1
ATOM 1751 C C . VAL A 1 217 ? 13.699 6.871 -15.988 1.00 89.12 217 VAL A C 1
ATOM 1753 O O . VAL A 1 217 ? 13.483 6.657 -14.799 1.00 89.12 217 VAL A O 1
ATOM 1756 N N . ASN A 1 218 ? 13.610 8.103 -16.496 1.00 86.56 218 ASN A N 1
ATOM 1757 C CA . ASN A 1 218 ? 13.304 9.265 -15.651 1.00 86.56 218 ASN A CA 1
ATOM 1758 C C . ASN A 1 218 ? 11.899 9.198 -15.028 1.00 86.56 218 ASN A C 1
ATOM 1760 O O . ASN A 1 218 ? 11.744 9.490 -13.847 1.00 86.56 218 ASN A O 1
ATOM 1764 N N . ARG A 1 219 ? 10.885 8.745 -15.777 1.00 89.50 219 ARG A N 1
ATOM 1765 C CA . ARG A 1 219 ? 9.510 8.588 -15.255 1.00 89.50 219 ARG A CA 1
ATOM 1766 C C . ARG A 1 219 ? 9.419 7.592 -14.097 1.00 89.50 219 ARG A C 1
ATOM 1768 O O . ARG A 1 219 ? 8.553 7.716 -13.235 1.00 89.50 219 ARG A O 1
ATOM 1775 N N . LEU A 1 220 ? 10.302 6.596 -14.079 1.00 91.31 220 LEU A N 1
ATOM 1776 C CA . LEU A 1 220 ? 10.398 5.638 -12.981 1.00 91.31 220 LEU A CA 1
ATOM 1777 C C . LEU A 1 220 ? 10.887 6.292 -11.685 1.00 91.31 220 LEU A C 1
ATOM 1779 O O . LEU A 1 220 ? 10.426 5.912 -10.613 1.00 91.31 220 LEU A O 1
ATOM 1783 N N . VAL A 1 221 ? 11.761 7.298 -11.775 1.00 85.62 221 VAL A N 1
ATOM 1784 C CA . VAL A 1 221 ? 12.219 8.060 -10.604 1.00 85.62 221 VAL A CA 1
ATOM 1785 C C . VAL A 1 221 ? 11.052 8.808 -9.957 1.00 85.62 221 VAL A C 1
ATOM 1787 O O . VAL A 1 221 ? 10.859 8.680 -8.752 1.00 85.62 221 VAL A O 1
ATOM 1790 N N . ASP A 1 222 ? 10.209 9.475 -10.749 1.00 86.94 222 ASP A N 1
ATOM 1791 C CA . ASP A 1 222 ? 9.025 10.181 -10.229 1.00 86.94 222 ASP A CA 1
ATOM 1792 C C . ASP A 1 222 ? 8.056 9.230 -9.498 1.00 86.94 222 ASP A C 1
ATOM 1794 O O . ASP A 1 222 ? 7.433 9.579 -8.494 1.00 86.94 222 ASP A O 1
ATOM 1798 N N . TYR A 1 223 ? 7.922 7.994 -9.987 1.00 92.31 223 TYR A N 1
ATOM 1799 C CA . TYR A 1 223 ? 7.099 6.982 -9.328 1.00 92.31 223 TYR A CA 1
ATOM 1800 C C . TYR A 1 223 ? 7.715 6.474 -8.019 1.00 92.31 223 TYR A C 1
ATOM 1802 O O . TYR A 1 223 ? 6.977 6.164 -7.084 1.00 92.31 223 TYR A O 1
ATOM 1810 N N . LEU A 1 224 ? 9.045 6.396 -7.922 1.00 90.44 224 LEU A N 1
ATOM 1811 C CA . LEU A 1 224 ? 9.727 6.004 -6.685 1.00 90.44 224 LEU A CA 1
ATOM 1812 C C . LEU A 1 224 ? 9.498 7.016 -5.562 1.00 90.44 224 LEU A C 1
ATOM 1814 O O . LEU A 1 224 ? 9.286 6.603 -4.421 1.00 90.44 224 LEU A O 1
ATOM 1818 N N . ASP A 1 225 ? 9.459 8.308 -5.887 1.00 88.75 225 ASP A N 1
ATOM 1819 C CA . ASP A 1 225 ? 9.106 9.349 -4.920 1.00 88.75 225 ASP A CA 1
ATOM 1820 C C . ASP A 1 225 ? 7.676 9.140 -4.398 1.00 88.75 225 ASP A C 1
ATOM 1822 O O . ASP A 1 225 ? 7.443 9.120 -3.189 1.00 88.75 225 ASP A O 1
ATOM 1826 N N . PHE A 1 226 ? 6.721 8.867 -5.294 1.00 91.50 226 PHE A N 1
ATOM 1827 C CA . PHE A 1 226 ? 5.345 8.556 -4.896 1.00 91.50 226 PHE A CA 1
ATOM 1828 C C . PHE A 1 226 ? 5.239 7.268 -4.059 1.00 91.50 226 PHE A C 1
ATOM 1830 O O . PHE A 1 226 ? 4.474 7.210 -3.094 1.00 91.50 226 PHE A O 1
ATOM 1837 N N . TYR A 1 227 ? 6.013 6.234 -4.397 1.00 92.75 227 TYR A N 1
ATOM 1838 C CA . TYR A 1 227 ? 6.096 5.006 -3.608 1.00 92.75 227 TYR A CA 1
ATOM 1839 C C . TYR A 1 227 ? 6.584 5.297 -2.179 1.00 92.75 227 TYR A C 1
ATOM 1841 O O . TYR A 1 227 ? 5.956 4.849 -1.216 1.00 92.75 227 TYR A O 1
ATOM 1849 N N . ASP A 1 228 ? 7.645 6.095 -2.015 1.00 90.31 228 ASP A N 1
ATOM 1850 C CA . ASP A 1 228 ? 8.151 6.467 -0.687 1.00 90.31 228 ASP A CA 1
ATOM 1851 C C . ASP A 1 228 ? 7.153 7.336 0.095 1.00 90.31 228 ASP A C 1
ATOM 1853 O O . ASP A 1 228 ? 6.971 7.130 1.296 1.00 90.31 228 ASP A O 1
ATOM 1857 N N . GLU A 1 229 ? 6.427 8.244 -0.565 1.00 91.50 229 GLU A N 1
ATOM 1858 C CA . GLU A 1 229 ? 5.339 9.002 0.063 1.00 91.50 229 GLU A CA 1
ATOM 1859 C C . GLU A 1 229 ? 4.244 8.092 0.636 1.00 91.50 229 GLU A C 1
ATOM 1861 O O . GLU A 1 229 ? 3.775 8.321 1.755 1.00 91.50 229 GLU A O 1
ATOM 1866 N N . VAL A 1 230 ? 3.827 7.055 -0.100 1.00 92.44 230 VAL A N 1
ATOM 1867 C CA . VAL A 1 230 ? 2.840 6.080 0.393 1.00 92.44 230 VAL A CA 1
ATOM 1868 C C . VAL A 1 230 ? 3.388 5.331 1.609 1.00 92.44 230 VAL A C 1
ATOM 1870 O O . VAL A 1 230 ? 2.679 5.195 2.611 1.00 92.44 230 VAL A O 1
ATOM 1873 N N . LEU A 1 231 ? 4.658 4.913 1.575 1.00 92.19 231 LEU A N 1
ATOM 1874 C CA . LEU A 1 231 ? 5.294 4.259 2.720 1.00 92.19 231 LEU A CA 1
ATOM 1875 C C . LEU A 1 231 ? 5.389 5.173 3.947 1.00 92.19 231 LEU A C 1
ATOM 1877 O O . LEU A 1 231 ? 5.126 4.735 5.068 1.00 92.19 231 LEU A O 1
ATOM 1881 N N . ASN A 1 232 ? 5.749 6.441 3.750 1.00 91.19 232 ASN A N 1
ATOM 1882 C CA . ASN A 1 232 ? 5.837 7.428 4.822 1.00 91.19 232 ASN A CA 1
ATOM 1883 C C . ASN A 1 232 ? 4.473 7.686 5.466 1.00 91.19 232 ASN A C 1
ATOM 1885 O O . ASN A 1 232 ? 4.388 7.752 6.692 1.00 91.19 232 ASN A O 1
ATOM 1889 N N . SER A 1 233 ? 3.403 7.768 4.674 1.00 91.19 233 SER A N 1
ATOM 1890 C CA . SER A 1 233 ? 2.050 7.891 5.222 1.00 91.19 233 SER A CA 1
ATOM 1891 C C . SER A 1 233 ? 1.610 6.638 5.977 1.00 91.19 233 SER A C 1
ATOM 1893 O O . SER A 1 233 ? 0.997 6.767 7.031 1.00 91.19 233 SER A O 1
ATOM 1895 N N . GLY A 1 234 ? 1.978 5.441 5.506 1.00 91.88 234 GLY A N 1
ATOM 1896 C CA . GLY A 1 234 ? 1.759 4.199 6.255 1.00 91.88 234 GLY A CA 1
ATOM 1897 C C . GLY A 1 234 ? 2.434 4.225 7.630 1.00 91.88 234 GLY A C 1
ATOM 1898 O O . GLY A 1 234 ? 1.796 3.943 8.642 1.00 91.88 234 GLY A O 1
ATOM 1899 N N . ARG A 1 235 ? 3.704 4.653 7.690 1.00 90.94 235 ARG A N 1
ATOM 1900 C CA . ARG A 1 235 ? 4.437 4.837 8.957 1.00 90.94 235 ARG A CA 1
ATOM 1901 C C . ARG A 1 235 ? 3.793 5.877 9.870 1.00 90.94 235 ARG A C 1
ATOM 1903 O O . ARG A 1 235 ? 3.806 5.700 11.084 1.00 90.94 235 ARG A O 1
ATOM 1910 N N . HIS A 1 236 ? 3.278 6.967 9.305 1.00 90.62 236 HIS A N 1
ATOM 1911 C CA . HIS A 1 236 ? 2.601 8.007 10.077 1.00 90.62 236 HIS A CA 1
ATOM 1912 C C . HIS A 1 236 ? 1.355 7.459 10.773 1.00 90.62 236 HIS A C 1
ATOM 1914 O O . HIS A 1 236 ? 1.279 7.542 11.996 1.00 90.62 236 HIS A O 1
ATOM 1920 N N . MET A 1 237 ? 0.466 6.803 10.019 1.00 89.81 237 MET A N 1
ATOM 1921 C CA . MET A 1 237 ? -0.734 6.170 10.573 1.00 89.81 237 MET A CA 1
ATOM 1922 C C . MET A 1 237 ? -0.369 5.174 11.675 1.00 89.81 237 MET A C 1
ATOM 1924 O O . MET A 1 237 ? -0.969 5.185 12.740 1.00 89.81 237 MET A O 1
ATOM 1928 N N . TYR A 1 238 ? 0.660 4.343 11.483 1.00 91.12 238 TYR A N 1
ATOM 1929 C CA . TYR A 1 238 ? 1.065 3.410 12.536 1.00 91.12 238 TYR A CA 1
ATOM 1930 C C . TYR A 1 238 ? 1.511 4.091 13.831 1.00 91.12 238 TYR A C 1
ATOM 1932 O O . TYR A 1 238 ? 1.171 3.612 14.912 1.00 91.12 238 TYR A O 1
ATOM 1940 N N . ARG A 1 239 ? 2.221 5.221 13.746 1.00 89.50 239 ARG A N 1
ATOM 1941 C CA . ARG A 1 239 ? 2.576 6.009 14.936 1.00 89.50 239 ARG A CA 1
ATOM 1942 C C . ARG A 1 239 ? 1.335 6.584 15.613 1.00 89.50 239 ARG A C 1
ATOM 1944 O O . ARG A 1 239 ? 1.274 6.596 16.839 1.00 89.50 239 ARG A O 1
ATOM 1951 N N . GLU A 1 240 ? 0.354 7.037 14.838 1.00 89.06 240 GLU A N 1
ATOM 1952 C CA . GLU A 1 240 ? -0.928 7.513 15.369 1.00 89.06 240 GLU A CA 1
ATOM 1953 C C . GLU A 1 240 ? -1.703 6.384 16.054 1.00 89.06 240 GLU A C 1
ATOM 1955 O O . GLU A 1 240 ? -2.106 6.552 17.206 1.00 89.06 240 GLU A O 1
ATOM 1960 N N . CYS A 1 241 ? -1.781 5.198 15.436 1.00 88.06 241 CYS A N 1
ATOM 1961 C CA . CYS A 1 241 ? -2.330 3.990 16.055 1.00 88.06 241 CYS A CA 1
ATOM 1962 C C . CYS A 1 241 ? -1.667 3.697 17.404 1.00 88.06 241 CYS A C 1
ATOM 1964 O O . CYS A 1 241 ? -2.356 3.487 18.400 1.00 88.06 241 CYS A O 1
ATOM 1966 N N . GLU A 1 242 ? -0.333 3.691 17.472 1.00 88.62 242 GLU A N 1
ATOM 1967 C CA . GLU A 1 242 ? 0.381 3.438 18.725 1.00 88.62 242 GLU A CA 1
ATOM 1968 C C . GLU A 1 242 ? 0.069 4.492 19.795 1.00 88.62 242 GLU A C 1
ATOM 1970 O O . GLU A 1 242 ? -0.151 4.136 20.955 1.00 88.62 242 GLU A O 1
ATOM 1975 N N . LEU A 1 243 ? 0.028 5.777 19.431 1.00 88.44 243 LEU A N 1
ATOM 1976 C CA . LEU A 1 243 ? -0.281 6.866 20.360 1.00 88.44 243 LEU A CA 1
ATOM 1977 C C . LEU A 1 243 ? -1.711 6.770 20.898 1.00 88.44 243 LEU A C 1
ATOM 1979 O O . LEU A 1 243 ? -1.903 6.847 22.115 1.00 88.44 243 LEU A O 1
ATOM 1983 N N . ILE A 1 244 ? -2.688 6.549 20.015 1.00 87.44 244 ILE A N 1
ATOM 1984 C CA . ILE A 1 244 ? -4.099 6.369 20.372 1.00 87.44 244 ILE A CA 1
ATOM 1985 C C . ILE A 1 244 ? -4.251 5.156 21.286 1.00 87.44 244 ILE A C 1
ATOM 1987 O O . ILE A 1 244 ? -4.770 5.264 22.397 1.00 87.44 244 ILE A O 1
ATOM 1991 N N . LEU A 1 245 ? -3.708 4.004 20.895 1.00 85.81 245 LEU A N 1
ATOM 1992 C CA . LEU A 1 245 ? -3.836 2.784 21.684 1.00 85.81 245 LEU A CA 1
ATOM 1993 C C . LEU A 1 245 ? -3.146 2.902 23.050 1.00 85.81 245 LEU A C 1
ATOM 1995 O O . LEU A 1 245 ? -3.677 2.404 24.043 1.00 85.81 245 LEU A O 1
ATOM 1999 N N . GLN A 1 246 ? -1.996 3.577 23.139 1.00 84.44 246 GLN A N 1
ATOM 2000 C CA . GLN A 1 246 ? -1.352 3.873 24.421 1.00 84.44 246 GLN A CA 1
ATOM 2001 C C . GLN A 1 246 ? -2.172 4.835 25.284 1.00 84.44 246 GLN A C 1
ATOM 2003 O O . GLN A 1 246 ? -2.155 4.715 26.511 1.00 84.44 246 GLN A O 1
ATOM 2008 N N . HIS A 1 247 ? -2.846 5.813 24.678 1.00 83.81 247 HIS A N 1
ATOM 2009 C CA . HIS A 1 247 ? -3.737 6.709 25.403 1.00 83.81 247 HIS A CA 1
ATOM 2010 C C . HIS A 1 247 ? -4.902 5.918 26.006 1.00 83.81 247 HIS A C 1
ATOM 2012 O O . HIS A 1 247 ? -5.103 5.961 27.222 1.00 83.81 247 HIS A O 1
ATOM 2018 N N . LEU A 1 248 ? -5.574 5.101 25.191 1.00 80.44 248 LEU A N 1
ATOM 2019 C CA . LEU A 1 248 ? -6.729 4.295 25.588 1.00 80.44 248 LEU A CA 1
ATOM 2020 C C . LEU A 1 248 ? -6.437 3.313 26.731 1.00 80.44 248 LEU A C 1
ATOM 2022 O O . LEU A 1 248 ? -7.341 3.007 27.513 1.00 80.44 248 LEU A O 1
ATOM 2026 N N . THR A 1 249 ? -5.192 2.844 26.874 1.00 75.31 249 THR A N 1
ATOM 2027 C CA . THR A 1 249 ? -4.783 1.980 27.995 1.00 75.31 249 THR A CA 1
ATOM 2028 C C . THR A 1 249 ? -4.312 2.723 29.236 1.00 75.31 249 THR A C 1
ATOM 2030 O O . THR A 1 249 ? -4.366 2.157 30.328 1.00 75.31 249 THR A O 1
ATOM 2033 N N . LYS A 1 250 ? -3.838 3.967 29.099 1.00 70.25 250 LYS A N 1
ATOM 2034 C CA . LYS A 1 250 ? -3.340 4.790 30.215 1.00 70.25 250 LYS A CA 1
ATOM 2035 C C . LYS A 1 250 ? -4.423 5.639 30.869 1.00 70.25 250 LYS A C 1
ATOM 2037 O O . LYS A 1 250 ? -4.267 5.999 32.039 1.00 70.25 250 LYS A O 1
ATOM 2042 N N . VAL A 1 251 ? -5.479 6.005 30.137 1.00 67.81 251 VAL A N 1
ATOM 2043 C CA . VAL A 1 251 ? -6.637 6.696 30.717 1.00 67.81 251 VAL A CA 1
ATOM 2044 C C . VAL A 1 251 ? -7.117 5.869 31.903 1.00 67.81 251 VAL A C 1
ATOM 2046 O O . VAL A 1 251 ? -7.314 4.665 31.764 1.00 67.81 251 VAL A O 1
ATOM 2049 N N . LYS A 1 252 ? -7.266 6.505 33.078 1.00 60.09 252 LYS A N 1
ATOM 2050 C CA . LYS A 1 252 ? -7.871 5.874 34.259 1.00 60.09 252 LYS A CA 1
ATOM 2051 C C . LYS A 1 252 ? -9.206 5.286 33.824 1.00 60.09 252 LYS A C 1
ATOM 2053 O O . LYS A 1 252 ? -10.185 6.011 33.667 1.00 60.09 252 LYS A O 1
ATOM 2058 N N . THR A 1 253 ? -9.223 3.983 33.599 1.00 60.31 253 THR A N 1
ATOM 2059 C CA . THR A 1 253 ? -10.424 3.268 33.222 1.00 60.31 253 THR A CA 1
ATOM 2060 C C . THR A 1 253 ? -11.400 3.370 34.388 1.00 60.31 253 THR A C 1
ATOM 2062 O O . THR A 1 253 ? -11.020 3.260 35.553 1.00 60.31 253 THR A O 1
ATOM 2065 N N . CYS A 1 254 ? -12.687 3.533 34.088 1.00 64.31 254 CYS A N 1
ATOM 2066 C CA . CYS A 1 254 ? -13.787 3.410 35.057 1.00 64.31 254 CYS A CA 1
ATOM 2067 C C . CYS A 1 254 ? -13.939 1.981 35.624 1.00 64.31 254 CYS A C 1
ATOM 2069 O O . CYS A 1 254 ? -14.923 1.658 36.281 1.00 64.31 254 CYS A O 1
ATOM 2071 N N . SER A 1 255 ? -12.970 1.130 35.302 1.00 57.97 255 SER A N 1
ATOM 2072 C CA . SER A 1 255 ? -12.885 -0.312 35.428 1.00 57.97 255 SER A CA 1
ATOM 2073 C C . SER A 1 255 ? -11.464 -0.629 35.898 1.00 57.97 255 SER A C 1
ATOM 2075 O O . SER A 1 255 ? -10.511 0.063 35.530 1.00 57.97 255 SER A O 1
ATOM 2077 N N . ALA A 1 256 ? -11.295 -1.683 36.690 1.00 58.38 256 ALA A N 1
ATOM 2078 C CA . ALA A 1 256 ? -9.970 -2.131 37.125 1.00 58.38 256 ALA A CA 1
ATOM 2079 C C . ALA A 1 256 ? -9.188 -2.871 36.017 1.00 58.38 256 ALA A C 1
ATOM 2081 O O . ALA A 1 256 ? -8.026 -3.219 36.223 1.00 58.38 256 ALA A O 1
ATOM 2082 N N . SER A 1 257 ? -9.810 -3.130 34.859 1.00 61.59 257 SER A N 1
ATOM 2083 C CA . SER A 1 257 ? -9.239 -3.954 33.792 1.00 61.59 257 SER A CA 1
ATOM 2084 C C . SER A 1 257 ? -9.431 -3.349 32.399 1.00 61.59 257 SER A C 1
ATOM 2086 O O . SER A 1 257 ? -10.537 -3.017 31.972 1.00 61.59 257 SER A O 1
ATOM 2088 N N . THR A 1 258 ? -8.329 -3.232 31.663 1.00 68.31 258 THR A N 1
ATOM 2089 C CA . THR A 1 258 ? -8.348 -2.951 30.226 1.00 68.31 258 THR A CA 1
ATOM 2090 C C . THR A 1 258 ? -9.056 -4.096 29.489 1.00 68.31 258 THR A C 1
ATOM 2092 O O . THR A 1 258 ? -8.698 -5.260 29.733 1.00 68.31 258 THR A O 1
ATOM 2095 N N . PRO A 1 259 ? -9.995 -3.805 28.566 1.00 75.06 259 PRO A N 1
ATOM 2096 C CA . PRO A 1 259 ? -10.651 -4.830 27.755 1.00 75.06 259 PRO A CA 1
ATOM 2097 C C . PRO A 1 259 ? -9.636 -5.745 27.066 1.00 75.06 259 PRO A C 1
ATOM 2099 O O . PRO A 1 259 ? -8.557 -5.305 26.653 1.00 75.06 259 PRO A O 1
ATOM 2102 N N . GLU A 1 260 ? -9.951 -7.034 26.966 1.00 79.38 260 GLU A N 1
ATOM 2103 C CA . GLU A 1 260 ? -9.074 -7.997 26.296 1.00 79.38 260 GLU A CA 1
ATOM 2104 C C . GLU A 1 260 ? -8.958 -7.680 24.800 1.00 79.38 260 GLU A C 1
ATOM 2106 O O . GLU A 1 260 ? -7.879 -7.772 24.221 1.00 79.38 260 GLU A O 1
ATOM 2111 N N . GLU A 1 261 ? -10.049 -7.212 24.206 1.00 79.31 261 GLU A N 1
ATOM 2112 C CA . GLU A 1 261 ? -10.171 -6.804 22.813 1.00 79.31 261 GLU A CA 1
ATOM 2113 C C . GLU A 1 261 ? -9.215 -5.652 22.480 1.00 79.31 261 GLU A C 1
ATOM 2115 O O . GLU A 1 261 ? -8.555 -5.687 21.444 1.00 79.31 261 GLU A O 1
ATOM 2120 N N . LEU A 1 262 ? -9.057 -4.682 23.390 1.00 82.81 262 LEU A N 1
ATOM 2121 C CA . LEU A 1 262 ? -8.136 -3.558 23.196 1.00 82.81 262 LEU A CA 1
ATOM 2122 C C . LEU A 1 262 ? -6.673 -4.025 23.242 1.00 82.81 262 LEU A C 1
ATOM 2124 O O . LEU A 1 262 ? -5.845 -3.566 22.458 1.00 82.81 262 LEU A O 1
ATOM 2128 N N . ARG A 1 263 ? -6.353 -4.984 24.123 1.00 83.50 263 ARG A N 1
ATOM 2129 C CA . ARG A 1 263 ? -5.017 -5.604 24.186 1.00 83.50 263 ARG A CA 1
ATOM 2130 C C . ARG A 1 263 ? -4.710 -6.444 22.946 1.00 83.50 263 ARG A C 1
ATOM 2132 O O . ARG A 1 263 ? -3.576 -6.438 22.476 1.00 83.50 263 ARG A O 1
ATOM 2139 N N . ARG A 1 264 ? -5.707 -7.151 22.407 1.00 86.06 264 ARG A N 1
ATOM 2140 C CA . ARG A 1 264 ? -5.571 -7.900 21.149 1.00 86.06 264 ARG A CA 1
ATOM 2141 C C . ARG A 1 264 ? -5.326 -6.960 19.971 1.00 86.06 264 ARG A C 1
ATOM 2143 O O . ARG A 1 264 ? -4.383 -7.194 19.228 1.00 86.06 264 ARG A O 1
ATOM 2150 N N . LEU A 1 265 ? -6.094 -5.872 19.863 1.00 86.88 265 LEU A N 1
ATOM 2151 C CA . LEU A 1 265 ? -5.892 -4.857 18.826 1.00 86.88 265 LEU A CA 1
ATOM 2152 C C . LEU A 1 265 ? -4.481 -4.252 18.892 1.00 86.88 265 LEU A C 1
ATOM 2154 O O . LEU A 1 265 ? -3.819 -4.120 17.870 1.00 86.88 265 LEU A O 1
ATOM 2158 N N . GLN A 1 266 ? -3.983 -3.951 20.095 1.00 87.75 266 GLN A N 1
ATOM 2159 C CA . GLN A 1 266 ? -2.599 -3.507 20.283 1.00 87.75 266 GLN A CA 1
ATOM 2160 C C . GLN A 1 266 ? -1.576 -4.492 19.734 1.00 87.75 266 GLN A C 1
ATOM 2162 O O . GLN A 1 266 ? -0.677 -4.089 19.003 1.00 87.75 266 GLN A O 1
ATOM 2167 N N . TYR A 1 267 ? -1.720 -5.772 20.072 1.00 89.19 267 TYR A N 1
ATOM 2168 C CA . TYR A 1 267 ? -0.815 -6.806 19.589 1.00 89.19 267 TYR A CA 1
ATOM 2169 C C . TYR A 1 267 ? -0.842 -6.928 18.059 1.00 89.19 267 TYR A C 1
ATOM 2171 O O . TYR A 1 267 ? 0.214 -6.948 17.432 1.00 89.19 267 TYR A O 1
ATOM 2179 N N . GLU A 1 268 ? -2.035 -6.953 17.462 1.00 88.19 268 GLU A N 1
ATOM 2180 C CA . GLU A 1 268 ? -2.217 -7.058 16.008 1.00 88.19 268 GLU A CA 1
ATOM 2181 C C . GLU A 1 268 ? -1.593 -5.872 15.267 1.00 88.19 268 GLU A C 1
ATOM 2183 O O . GLU A 1 268 ? -0.907 -6.058 14.262 1.00 88.19 268 GLU A O 1
ATOM 2188 N N . ILE A 1 269 ? -1.771 -4.657 15.789 1.00 88.81 269 ILE A N 1
ATOM 2189 C CA . ILE A 1 269 ? -1.172 -3.450 15.217 1.00 88.81 269 ILE A CA 1
ATOM 2190 C C . ILE A 1 269 ? 0.350 -3.483 15.349 1.00 88.81 269 ILE A C 1
ATOM 2192 O O . ILE A 1 269 ? 1.043 -3.219 14.370 1.00 88.81 269 ILE A O 1
ATOM 2196 N N . SER A 1 270 ? 0.890 -3.863 16.510 1.00 89.81 270 SER A N 1
ATOM 2197 C CA . SER A 1 270 ? 2.339 -4.010 16.684 1.00 89.81 270 SER A CA 1
ATOM 2198 C C . SER A 1 270 ? 2.938 -5.049 15.730 1.00 89.81 270 SER A C 1
ATOM 2200 O O . SER A 1 270 ? 3.999 -4.817 15.151 1.00 89.81 270 SER A O 1
ATOM 2202 N N . GLU A 1 271 ? 2.253 -6.172 15.512 1.00 90.44 271 GLU A N 1
ATOM 2203 C CA . GLU A 1 271 ? 2.691 -7.181 14.547 1.00 90.44 271 GLU A CA 1
ATOM 2204 C C . GLU A 1 271 ? 2.629 -6.651 13.103 1.00 90.44 271 GLU A C 1
ATOM 2206 O O . GLU A 1 271 ? 3.550 -6.873 12.310 1.00 90.44 271 GLU A O 1
ATOM 2211 N N . ALA A 1 272 ? 1.571 -5.912 12.756 1.00 89.81 272 ALA A N 1
ATOM 2212 C CA . ALA A 1 272 ? 1.433 -5.285 11.447 1.00 89.81 272 ALA A CA 1
ATOM 2213 C C . ALA A 1 272 ? 2.547 -4.259 11.177 1.00 89.81 272 ALA A C 1
ATOM 2215 O O . ALA A 1 272 ? 3.077 -4.237 10.066 1.00 89.81 272 ALA A O 1
ATOM 2216 N N . ILE A 1 273 ? 2.951 -3.474 12.181 1.00 89.38 273 ILE A N 1
ATOM 2217 C CA . ILE A 1 273 ? 4.084 -2.537 12.100 1.00 89.38 273 ILE A CA 1
ATOM 2218 C C . ILE A 1 273 ? 5.381 -3.289 11.802 1.00 89.38 273 ILE A C 1
ATOM 2220 O O . ILE A 1 273 ? 6.083 -2.972 10.844 1.00 89.38 273 ILE A O 1
ATOM 2224 N N . GLU A 1 274 ? 5.672 -4.344 12.564 1.00 89.06 274 GLU A N 1
ATOM 2225 C CA . GLU A 1 274 ? 6.908 -5.111 12.396 1.00 89.06 274 GLU A CA 1
ATOM 2226 C C . GLU A 1 274 ? 6.982 -5.795 11.017 1.00 89.06 274 GLU A C 1
ATOM 2228 O O . GLU A 1 274 ? 8.050 -5.923 10.409 1.00 89.06 274 GLU A O 1
ATOM 2233 N N . ARG A 1 275 ? 5.840 -6.259 10.497 1.00 89.06 275 ARG A N 1
ATOM 2234 C CA . ARG A 1 275 ? 5.741 -6.784 9.128 1.00 89.06 275 ARG A CA 1
ATOM 2235 C C . ARG A 1 275 ? 5.934 -5.677 8.095 1.00 89.06 275 ARG A C 1
ATOM 2237 O O . ARG A 1 275 ? 6.641 -5.902 7.115 1.00 89.06 275 ARG A O 1
ATOM 2244 N N . PHE A 1 276 ? 5.346 -4.504 8.320 1.00 89.81 276 PHE A N 1
ATOM 2245 C CA . PHE A 1 276 ? 5.442 -3.366 7.413 1.00 89.81 276 PHE A CA 1
ATOM 2246 C C . PHE A 1 276 ? 6.891 -2.884 7.255 1.00 89.81 276 PHE A C 1
ATOM 2248 O O . PHE A 1 276 ? 7.393 -2.798 6.132 1.00 89.81 276 PHE A O 1
ATOM 2255 N N . ASP A 1 277 ? 7.587 -2.659 8.370 1.00 85.44 277 ASP A N 1
ATOM 2256 C CA . ASP A 1 277 ? 8.965 -2.159 8.366 1.00 85.44 277 ASP A CA 1
ATOM 2257 C C . ASP A 1 277 ? 9.934 -3.147 7.702 1.00 85.44 277 ASP A C 1
ATOM 2259 O O . ASP A 1 277 ? 10.817 -2.745 6.949 1.00 85.44 277 ASP A O 1
ATOM 2263 N N . ARG A 1 278 ? 9.737 -4.459 7.897 1.00 84.38 278 ARG A N 1
ATOM 2264 C CA . ARG A 1 278 ? 10.588 -5.485 7.269 1.00 84.38 278 ARG A CA 1
ATOM 2265 C C . ARG A 1 278 ? 10.298 -5.708 5.788 1.00 84.38 278 ARG A C 1
ATOM 2267 O O . ARG A 1 278 ? 11.215 -6.014 5.030 1.00 84.38 278 ARG A O 1
ATOM 2274 N N . ALA A 1 279 ? 9.033 -5.654 5.379 1.00 83.31 279 ALA A N 1
ATOM 2275 C CA . ALA A 1 279 ? 8.631 -6.098 4.048 1.00 83.31 279 ALA A CA 1
ATOM 2276 C C . ALA A 1 279 ? 8.776 -5.011 2.978 1.00 83.31 279 ALA A C 1
ATOM 2278 O O . ALA A 1 279 ? 9.019 -5.342 1.812 1.00 83.31 279 ALA A O 1
ATOM 2279 N N . TYR A 1 280 ? 8.614 -3.738 3.344 1.00 81.50 280 TYR A N 1
ATOM 2280 C CA . TYR A 1 280 ? 8.445 -2.658 2.367 1.00 81.50 280 TYR A CA 1
ATOM 2281 C C . TYR A 1 280 ? 9.591 -1.650 2.345 1.00 81.50 280 TYR A C 1
ATOM 2283 O O . TYR A 1 280 ? 9.706 -0.894 1.378 1.00 81.50 280 TYR A O 1
ATOM 2291 N N . GLU A 1 281 ? 10.474 -1.671 3.347 1.00 74.00 281 GLU A N 1
ATOM 2292 C CA . GLU A 1 281 ? 11.729 -0.933 3.292 1.00 74.00 281 GLU A CA 1
ATOM 2293 C C . GLU A 1 281 ? 12.778 -1.709 2.488 1.00 74.00 281 GLU A C 1
ATOM 2295 O O . GLU A 1 281 ? 13.418 -2.646 2.956 1.00 74.00 281 GLU A O 1
ATOM 2300 N N . THR A 1 282 ? 12.963 -1.296 1.243 1.00 67.88 282 THR A N 1
ATOM 2301 C CA . THR A 1 282 ? 14.026 -1.787 0.363 1.00 67.88 282 THR A CA 1
ATOM 2302 C C . THR A 1 282 ? 15.126 -0.738 0.300 1.00 67.88 282 THR A C 1
ATOM 2304 O O . THR A 1 282 ? 14.952 0.330 -0.296 1.00 67.88 282 THR A O 1
ATOM 2307 N N . VAL A 1 283 ? 16.260 -1.032 0.936 1.00 65.19 283 VAL A N 1
ATOM 2308 C CA . VAL A 1 283 ? 17.445 -0.155 1.003 1.00 65.19 283 VAL A CA 1
ATOM 2309 C C . VAL A 1 283 ? 18.001 0.133 -0.401 1.00 65.19 283 VAL A C 1
ATOM 2311 O O . VAL A 1 283 ? 18.651 1.149 -0.635 1.00 65.19 283 VAL A O 1
ATOM 2314 N N . GLU A 1 284 ? 17.714 -0.757 -1.347 1.00 64.56 284 GLU A N 1
ATOM 2315 C CA . GLU A 1 284 ? 18.056 -0.683 -2.764 1.00 64.56 284 GLU A CA 1
ATOM 2316 C C . GLU A 1 284 ? 17.321 0.447 -3.498 1.00 64.56 284 GLU A C 1
ATOM 2318 O O . GLU A 1 284 ? 17.842 0.976 -4.475 1.00 64.56 284 GLU A O 1
ATOM 2323 N N . LEU A 1 285 ? 16.146 0.866 -3.012 1.00 69.88 285 LEU A N 1
ATOM 2324 C CA . LEU A 1 285 ? 15.339 1.922 -3.639 1.00 69.88 285 LEU A CA 1
ATOM 2325 C C . LEU A 1 285 ? 15.701 3.334 -3.162 1.00 69.88 285 LEU A C 1
ATOM 2327 O O . LEU A 1 285 ? 14.994 4.284 -3.486 1.00 69.88 285 LEU A O 1
ATOM 2331 N N . LYS A 1 286 ? 16.779 3.497 -2.384 1.00 68.06 286 LYS A N 1
ATOM 2332 C CA . LYS A 1 286 ? 17.148 4.784 -1.778 1.00 68.06 286 LYS A CA 1
ATOM 2333 C C . LYS A 1 286 ? 18.542 5.259 -2.198 1.00 68.06 286 LYS A C 1
ATOM 2335 O O . LYS A 1 286 ? 19.504 4.494 -2.278 1.00 68.06 286 LYS A O 1
ATOM 2340 N N . GLY A 1 287 ? 18.662 6.576 -2.378 1.00 68.38 287 GLY A N 1
ATOM 2341 C CA . GLY A 1 287 ? 19.939 7.293 -2.425 1.00 68.38 287 GLY A CA 1
ATOM 2342 C C . GLY A 1 287 ? 20.865 6.899 -3.580 1.00 68.38 287 GLY A C 1
ATOM 2343 O O . GLY A 1 287 ? 20.434 6.752 -4.722 1.00 68.38 287 GLY A O 1
ATOM 2344 N N . SER A 1 288 ? 22.165 6.781 -3.290 1.00 65.50 288 SER A N 1
ATOM 2345 C CA . SER A 1 288 ? 23.184 6.448 -4.293 1.00 65.50 288 SER A CA 1
ATOM 2346 C C . SER A 1 288 ? 22.986 5.057 -4.889 1.00 65.50 288 SER A C 1
ATOM 2348 O O . SER A 1 288 ? 23.183 4.899 -6.082 1.00 65.50 288 SER A O 1
ATOM 2350 N N . ARG A 1 289 ? 22.491 4.082 -4.113 1.00 67.38 289 ARG A N 1
ATOM 2351 C CA . ARG A 1 289 ? 22.266 2.710 -4.596 1.00 67.38 289 ARG A CA 1
ATOM 2352 C C . ARG A 1 289 ? 21.234 2.638 -5.712 1.00 67.38 289 ARG A C 1
ATOM 2354 O O . ARG A 1 289 ? 21.453 1.931 -6.686 1.00 67.38 289 ARG A O 1
ATOM 2361 N N . LEU A 1 290 ? 20.151 3.407 -5.608 1.00 75.25 290 LEU A N 1
ATOM 2362 C CA . LEU A 1 290 ? 19.169 3.516 -6.685 1.00 75.25 290 LEU A CA 1
ATOM 2363 C C . LEU A 1 290 ? 19.799 4.115 -7.949 1.00 75.25 290 LEU A C 1
ATOM 2365 O O . LEU A 1 290 ? 19.535 3.646 -9.053 1.00 75.25 290 LEU A O 1
ATOM 2369 N N . LYS A 1 291 ? 20.650 5.137 -7.794 1.00 70.38 291 LYS A N 1
ATOM 2370 C CA . LYS A 1 291 ? 21.377 5.732 -8.923 1.00 70.38 291 LYS A CA 1
ATOM 2371 C C . LYS A 1 291 ? 22.357 4.741 -9.545 1.00 70.38 291 LYS A C 1
ATOM 2373 O O . LYS A 1 291 ? 22.441 4.682 -10.764 1.00 70.38 291 LYS A O 1
ATOM 2378 N N . ASP A 1 292 ? 23.036 3.940 -8.735 1.00 67.69 292 ASP A N 1
ATOM 2379 C CA . ASP A 1 292 ? 23.955 2.906 -9.209 1.00 67.69 292 ASP A CA 1
ATOM 2380 C C . ASP A 1 292 ? 23.188 1.793 -9.948 1.00 67.69 292 ASP A C 1
ATOM 2382 O O . ASP A 1 292 ? 23.618 1.352 -11.010 1.00 67.69 292 ASP A O 1
ATOM 2386 N N . ILE A 1 293 ? 22.002 1.408 -9.457 1.00 71.12 293 ILE A N 1
ATOM 2387 C CA . ILE A 1 293 ? 21.109 0.435 -10.110 1.00 71.12 293 ILE A CA 1
ATOM 2388 C C . ILE A 1 293 ? 20.568 0.968 -11.442 1.00 71.12 293 ILE A C 1
ATOM 2390 O O . ILE A 1 293 ? 20.542 0.232 -12.428 1.00 71.12 293 ILE A O 1
ATOM 2394 N N . LEU A 1 294 ? 20.124 2.228 -11.475 1.00 74.31 294 LEU A N 1
ATOM 2395 C CA . LEU A 1 294 ? 19.484 2.814 -12.652 1.00 74.31 294 LEU A CA 1
ATOM 2396 C C . LEU A 1 294 ? 20.475 3.301 -13.704 1.00 74.31 294 LEU A C 1
ATOM 2398 O O . LEU A 1 294 ? 20.118 3.274 -14.869 1.00 74.31 294 LEU A O 1
ATOM 2402 N N . TYR A 1 295 ? 21.677 3.741 -13.324 1.00 74.31 295 TYR A N 1
ATOM 2403 C CA . TYR A 1 295 ? 22.634 4.374 -14.242 1.00 74.31 295 TYR A CA 1
ATOM 2404 C C . TYR A 1 295 ? 23.985 3.652 -14.332 1.00 74.31 295 TYR A C 1
ATOM 2406 O O . TYR A 1 295 ? 24.820 4.028 -15.150 1.00 74.31 295 TYR A O 1
ATOM 2414 N N . GLY A 1 296 ? 24.204 2.591 -13.547 1.00 59.38 296 GLY A N 1
ATOM 2415 C CA . GLY A 1 296 ? 25.300 1.650 -13.770 1.00 59.38 296 GLY A CA 1
ATOM 2416 C C . GLY A 1 296 ? 26.705 2.184 -13.490 1.00 59.38 296 GLY A C 1
ATOM 2417 O O . GLY A 1 296 ? 27.639 1.794 -14.190 1.00 59.38 296 GLY A O 1
ATOM 2418 N N . PHE A 1 297 ? 26.894 3.025 -12.469 1.00 54.59 297 PHE A N 1
ATOM 2419 C CA . PHE A 1 297 ? 28.233 3.217 -11.906 1.00 54.59 297 PHE A CA 1
ATOM 2420 C C . PHE A 1 297 ? 28.584 1.980 -11.070 1.00 54.59 297 PHE A C 1
ATOM 2422 O O . PHE A 1 297 ? 28.332 1.938 -9.868 1.00 54.59 297 PHE A O 1
ATOM 2429 N N . ASP A 1 298 ? 29.137 0.943 -11.703 1.00 45.94 298 ASP A N 1
ATOM 2430 C CA . ASP A 1 298 ? 29.730 -0.177 -10.970 1.00 45.94 298 ASP A CA 1
ATOM 2431 C C . ASP A 1 298 ? 30.860 0.367 -10.083 1.00 45.94 298 ASP A C 1
ATOM 2433 O O . ASP A 1 298 ? 31.972 0.638 -10.539 1.00 45.94 298 ASP A O 1
ATOM 2437 N N . SER A 1 299 ? 30.588 0.508 -8.786 1.00 41.62 299 SER A N 1
ATOM 2438 C CA . SER A 1 299 ? 31.613 0.776 -7.768 1.00 41.62 299 SER A CA 1
ATOM 2439 C C . SER A 1 299 ? 32.676 -0.334 -7.693 1.00 41.62 299 SER A C 1
ATOM 2441 O O . SER A 1 299 ? 33.757 -0.115 -7.144 1.00 41.62 299 SER A O 1
ATOM 2443 N N . ASP A 1 300 ? 32.424 -1.486 -8.318 1.00 42.09 300 ASP A N 1
ATOM 2444 C CA . ASP A 1 300 ? 33.379 -2.584 -8.460 1.00 42.09 300 ASP A CA 1
ATOM 2445 C C . ASP A 1 300 ? 34.353 -2.411 -9.643 1.00 42.09 300 ASP A C 1
ATOM 2447 O O . ASP A 1 300 ? 35.425 -3.008 -9.629 1.00 42.09 300 ASP A O 1
ATOM 2451 N N . MET A 1 301 ? 34.096 -1.509 -10.603 1.00 36.44 301 MET A N 1
ATOM 2452 C CA . MET A 1 301 ? 35.070 -1.190 -11.665 1.00 36.44 301 MET A CA 1
ATOM 2453 C C . MET A 1 301 ? 36.216 -0.269 -11.215 1.00 36.44 301 MET A C 1
ATOM 2455 O O . MET A 1 301 ? 37.178 -0.070 -11.958 1.00 36.44 301 MET A O 1
ATOM 2459 N N . VAL A 1 302 ? 36.149 0.278 -9.997 1.00 40.16 302 VAL A N 1
ATOM 2460 C CA . VAL A 1 302 ? 37.242 1.075 -9.410 1.00 40.16 302 VAL A CA 1
ATOM 2461 C C . VAL A 1 302 ? 38.255 0.190 -8.672 1.00 40.16 302 VAL A C 1
ATOM 2463 O O . VAL A 1 302 ? 39.389 0.610 -8.473 1.00 40.16 302 VAL A O 1
ATOM 2466 N N . LYS A 1 303 ? 37.902 -1.055 -8.318 1.00 36.41 303 LYS A N 1
ATOM 2467 C CA . LYS A 1 303 ? 38.790 -1.944 -7.545 1.00 36.41 303 LYS A CA 1
ATOM 2468 C C . LYS A 1 303 ? 39.781 -2.756 -8.378 1.00 36.41 303 LYS A C 1
ATOM 2470 O O . LYS A 1 303 ? 40.752 -3.240 -7.814 1.00 36.41 303 LYS A O 1
ATOM 2475 N N . ASP A 1 304 ? 39.598 -2.830 -9.694 1.00 34.56 304 ASP A N 1
ATOM 2476 C CA . ASP A 1 304 ? 40.534 -3.518 -10.601 1.00 34.56 304 ASP A CA 1
ATOM 2477 C C . ASP A 1 304 ? 41.540 -2.559 -11.276 1.00 34.56 304 ASP A C 1
ATOM 2479 O O . ASP A 1 304 ? 42.198 -2.910 -12.258 1.00 34.56 304 ASP A O 1
ATOM 2483 N N . LYS A 1 305 ? 41.672 -1.325 -10.763 1.00 35.94 305 LYS A N 1
ATOM 2484 C CA . LYS A 1 305 ? 42.650 -0.325 -11.233 1.00 35.94 305 LYS A CA 1
ATOM 2485 C C . LYS A 1 305 ? 43.501 0.302 -10.119 1.00 35.94 305 LYS A C 1
ATOM 2487 O O . LYS A 1 305 ? 43.973 1.426 -10.291 1.00 35.94 305 LYS A O 1
ATOM 2492 N N . GLU A 1 306 ? 43.749 -0.428 -9.034 1.00 33.97 306 GLU A N 1
ATOM 2493 C CA . GLU A 1 306 ? 44.831 -0.118 -8.081 1.00 33.97 306 GLU A CA 1
ATOM 2494 C C . GLU A 1 306 ? 45.843 -1.262 -7.979 1.00 33.97 306 GLU A C 1
ATOM 2496 O O . GLU A 1 306 ? 45.420 -2.427 -7.809 1.00 33.97 306 GLU A O 1
#

Radius of gyration: 31.41 Å; chains: 1; bounding box: 86×29×92 Å